Protein AF-A0A1I8AED3-F1 (afdb_monomer)

Nearest PDB structures (foldseek):
  8upk-assembly1_A  TM=4.868E-01  e=2.884E+00  Stigmatella aurantiaca
  7yh1-assembly2_C  TM=5.247E-01  e=8.169E+00  Promethearchaeum syntrophicum

Solvent-accessible surface area (backbone atoms only — not comparable to full-atom values): 15743 Å² total; per-residue (Å²): 134,85,80,79,55,64,68,58,51,43,54,52,43,67,68,45,53,70,71,59,31,52,52,43,42,64,53,69,61,73,72,89,74,65,102,83,56,72,86,68,72,83,48,43,78,57,20,54,38,21,43,53,42,54,77,36,43,41,75,36,45,38,41,32,37,33,87,57,55,54,72,26,37,32,45,56,86,51,56,72,68,58,59,72,69,35,85,36,76,48,32,32,40,38,37,22,51,64,85,85,75,88,84,57,51,78,47,49,47,63,69,68,37,47,92,45,69,34,34,28,44,35,38,37,46,27,42,46,56,60,87,52,50,86,48,50,52,43,81,50,28,26,31,42,36,39,31,56,24,37,30,52,49,51,66,60,50,51,55,51,51,52,53,31,66,73,31,77,61,30,26,31,44,32,47,29,43,32,44,50,71,47,85,64,90,58,65,46,77,51,63,72,60,52,50,46,35,54,73,71,37,94,43,38,28,36,42,32,30,29,68,36,71,38,41,50,53,44,52,69,67,58,51,52,51,53,51,53,48,40,72,68,40,78,60,43,57,96,48,59,35,37,38,40,25,53,56,70,96,42,74,66,55,57,49,50,30,60,75,68,65,59,46,84,73,44,75,45,71,38,95,62,73,73,18,36,37,37,39,43,74,59,95,57,31,41,33,40,38,36,58

Foldseek 3Di:
DDDDDLVVLLVVLLPDDPVVLVVLLPPPQPDDDDDPDDRDNVSPSNNVSSVVSNVLEDEKEWEWQAPQDQWTFIDIPDDPVSVVRGPHYAYEYAYANDDDDPDTDIDGNLVVLAPDAHQEYHAEQAEACLVCLVRYDLQNYQYYAHYLYEHADLVSVLVSVVNNLVHLNHAEEHHENYYYDPPQPAAAECLVSVLCCQQPRLRHAEEAAYNYPRHDFDDPVSVVVLVVSQQPDPQGRPDKHKYKGQDDPDVVVVVVCVVVVQDAQDWDAHPNNRKIWHWHQDPRIIMIIID

Mean predicted aligned error: 8.39 Å

Radius of gyration: 22.1 Å; Cα contacts (8 Å, |Δi|>4): 547; chains: 1; bounding box: 59×58×56 Å

Organism: NCBI:txid37863

Sequence (291 aa):
MGCVPLVFRESVCASLNWASLCKLSSLEPAGYVGDDAQWRPFAAPWTKVALDVESRTKHVELDVIFDGNDEVFYKTLSSVEEVKKAKYVVWTVAVSSRNVGDIAKKGSLRALLHGTNFQALHLNSATYFDNFMDLLRPGYLRTVSISCSKFKSASTLSVWLKKAMQHKSLNCFSVKSTSVDDEAPKVEDFQEHLYSLLVHSRHLSYVSVHNNDSIADLDLSFVVKLWKHWLNAQEGFQRRVVFSCRLKHTDEEEELMRRYEFEHWKVFHHKSGRGRAKIFNTRGVFDVEFS

pLDDT: mean 84.98, std 11.97, range [43.97, 98.0]

Structure (mmCIF, N/CA/C/O backbone):
data_AF-A0A1I8AED3-F1
#
_entry.id   AF-A0A1I8AED3-F1
#
loop_
_atom_site.group_PDB
_atom_site.id
_atom_site.type_symbol
_atom_site.label_atom_id
_atom_site.label_alt_id
_atom_site.label_comp_id
_atom_site.label_asym_id
_atom_site.label_entity_id
_atom_site.label_seq_id
_atom_site.pdbx_PDB_ins_code
_atom_site.Cartn_x
_atom_site.Cartn_y
_atom_site.Cartn_z
_atom_site.occupancy
_atom_sit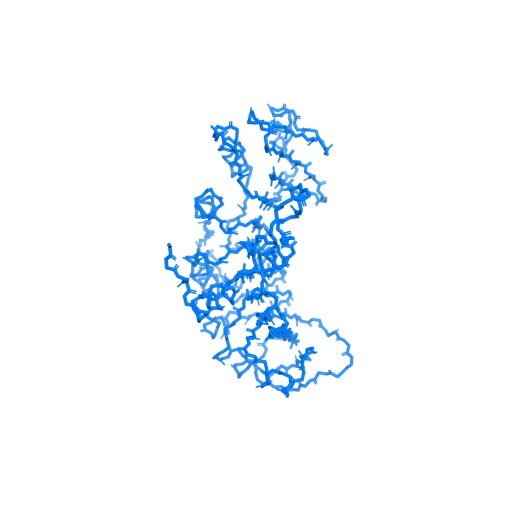e.B_iso_or_equiv
_atom_site.auth_seq_id
_atom_site.auth_comp_id
_atom_site.auth_asym_id
_atom_site.auth_atom_id
_atom_site.pdbx_PDB_model_num
ATOM 1 N N . MET A 1 1 ? -36.519 -11.578 -14.648 1.00 49.03 1 MET A N 1
ATOM 2 C CA . MET A 1 1 ? -35.292 -10.783 -14.406 1.00 49.03 1 MET A CA 1
ATOM 3 C C . MET A 1 1 ? -34.412 -10.875 -15.641 1.00 49.03 1 MET A C 1
ATOM 5 O O . MET A 1 1 ? -34.204 -11.985 -16.114 1.00 49.03 1 MET A O 1
ATOM 9 N N . GLY A 1 2 ? -33.958 -9.747 -16.195 1.00 56.16 2 GLY A N 1
ATOM 10 C CA . GLY A 1 2 ? -33.067 -9.744 -17.362 1.00 56.16 2 GLY A CA 1
ATOM 11 C C . GLY A 1 2 ? -31.699 -10.341 -17.024 1.00 56.16 2 GLY A C 1
ATOM 12 O O . GLY A 1 2 ? -31.178 -10.119 -15.932 1.00 56.16 2 GLY A O 1
ATOM 13 N N . CYS A 1 3 ? -31.129 -11.126 -17.938 1.00 75.44 3 CYS A N 1
ATOM 14 C CA . CYS A 1 3 ? -29.783 -11.668 -17.775 1.00 75.44 3 CYS A CA 1
ATOM 15 C C . CYS A 1 3 ? -28.758 -10.528 -17.879 1.00 75.44 3 CYS A C 1
ATOM 17 O O . CYS A 1 3 ? -28.784 -9.760 -18.839 1.00 75.44 3 CYS A O 1
ATOM 19 N N . VAL A 1 4 ? -27.846 -10.415 -16.909 1.00 82.06 4 VAL A N 1
ATOM 20 C CA . VAL A 1 4 ? -26.733 -9.458 -16.989 1.00 82.06 4 VAL A CA 1
ATOM 21 C C . VAL A 1 4 ? -25.810 -9.876 -18.147 1.00 82.06 4 VAL A C 1
ATOM 23 O O . VAL A 1 4 ? -25.356 -11.033 -18.160 1.00 82.06 4 VAL A O 1
ATOM 26 N N . PRO A 1 5 ? -25.494 -8.984 -19.108 1.00 88.75 5 PRO A N 1
ATOM 27 C CA . PRO A 1 5 ? -24.619 -9.310 -20.231 1.00 88.75 5 PRO A CA 1
ATOM 28 C C . PRO A 1 5 ? -23.286 -9.910 -19.772 1.00 88.75 5 PRO A C 1
ATOM 30 O O . PRO A 1 5 ? -22.717 -9.482 -18.766 1.00 88.75 5 PRO A O 1
ATOM 33 N N . LEU A 1 6 ? -22.777 -10.903 -20.508 1.00 86.06 6 LEU A N 1
ATOM 34 C CA . LEU A 1 6 ? -21.522 -11.583 -20.163 1.00 86.06 6 LEU A CA 1
ATOM 35 C C . LEU A 1 6 ? -20.354 -10.596 -20.054 1.00 86.06 6 LEU A C 1
ATOM 37 O O . LEU A 1 6 ? -19.621 -10.634 -19.075 1.00 86.06 6 LEU A O 1
ATOM 41 N N . VAL A 1 7 ? -20.245 -9.664 -21.003 1.00 87.81 7 VAL A N 1
ATOM 42 C CA . VAL A 1 7 ? -19.189 -8.639 -21.027 1.00 87.81 7 VAL A CA 1
ATOM 43 C C . VAL A 1 7 ? -19.206 -7.778 -19.763 1.00 87.81 7 VAL A C 1
ATOM 45 O O . VAL A 1 7 ? -18.153 -7.459 -19.219 1.00 87.81 7 VAL A O 1
ATOM 48 N N . PHE A 1 8 ? -20.392 -7.443 -19.246 1.00 90.31 8 PHE A N 1
ATOM 49 C CA . PHE A 1 8 ? -20.502 -6.691 -17.997 1.00 90.31 8 PHE A CA 1
ATOM 50 C C . PHE A 1 8 ? -20.007 -7.519 -16.808 1.00 90.31 8 PHE A C 1
ATOM 52 O O . PHE A 1 8 ? -19.236 -7.023 -15.990 1.00 90.31 8 PHE A O 1
ATOM 59 N N . ARG A 1 9 ? -20.398 -8.798 -16.732 1.00 88.75 9 ARG A N 1
ATOM 60 C CA . ARG A 1 9 ? -19.925 -9.709 -15.680 1.00 88.75 9 ARG A CA 1
ATOM 61 C C . ARG A 1 9 ? -18.411 -9.888 -15.727 1.00 88.75 9 ARG A C 1
ATOM 63 O O . ARG A 1 9 ? -17.764 -9.779 -14.693 1.00 88.75 9 ARG A O 1
ATOM 70 N N . GLU A 1 10 ? -17.854 -10.100 -16.917 1.00 89.50 10 GLU A N 1
ATOM 71 C CA . GLU A 1 10 ? -16.408 -10.206 -17.131 1.00 89.50 10 GLU A CA 1
ATOM 72 C C . GLU A 1 10 ? -15.691 -8.926 -16.704 1.00 89.50 10 GLU A C 1
ATOM 74 O O . GLU A 1 10 ? -14.705 -8.998 -15.979 1.00 89.50 10 GLU A O 1
ATOM 79 N N . SER A 1 11 ? -16.204 -7.756 -17.097 1.00 86.38 11 SER A N 1
ATOM 80 C CA . SER A 1 11 ? -15.629 -6.462 -16.720 1.00 86.38 11 SER A CA 1
ATOM 81 C C . SER A 1 11 ? -15.640 -6.249 -15.208 1.00 86.38 11 SER A C 1
ATOM 83 O O . SER A 1 11 ? -14.654 -5.774 -14.648 1.00 86.38 11 SER A O 1
ATOM 85 N N . VAL A 1 12 ? -16.741 -6.598 -14.537 1.00 87.94 12 VAL A N 1
ATOM 86 C CA . VAL A 1 12 ? -16.839 -6.502 -13.078 1.00 87.94 12 VAL A CA 1
ATOM 87 C C . VAL A 1 12 ? -15.854 -7.468 -12.425 1.00 87.94 12 VAL A C 1
ATOM 89 O O . VAL A 1 12 ? -15.060 -7.019 -11.604 1.00 87.94 12 VAL A O 1
ATOM 92 N N . CYS A 1 13 ? -15.824 -8.744 -12.828 1.00 87.50 13 CYS A N 1
ATOM 93 C CA . CYS A 1 13 ? -14.881 -9.732 -12.294 1.00 87.50 13 CYS A CA 1
ATOM 94 C C . CYS A 1 13 ? -13.415 -9.321 -12.518 1.00 87.50 13 CYS A C 1
ATOM 96 O O . CYS A 1 13 ? -12.623 -9.379 -11.583 1.00 87.50 13 CYS A O 1
ATOM 98 N N . ALA A 1 14 ? -13.062 -8.821 -13.705 1.00 85.38 14 ALA A N 1
ATOM 99 C CA . ALA A 1 14 ? -11.713 -8.335 -14.022 1.00 85.38 14 ALA A CA 1
ATOM 100 C C . ALA A 1 14 ? -11.311 -7.105 -13.194 1.00 85.38 14 ALA A C 1
ATOM 102 O O . ALA A 1 14 ? -10.128 -6.849 -12.976 1.00 85.38 14 ALA A O 1
ATOM 103 N N . SER A 1 15 ? -12.298 -6.349 -12.707 1.00 82.62 15 SER A N 1
ATOM 104 C CA . SER A 1 15 ? -12.081 -5.218 -11.808 1.00 82.62 15 SER A CA 1
ATOM 105 C C . SER A 1 15 ? -12.026 -5.609 -10.331 1.00 82.62 15 SER A C 1
ATOM 107 O O . SER A 1 15 ? -11.723 -4.755 -9.502 1.00 82.62 15 SER A O 1
ATOM 109 N N . LEU A 1 16 ? -12.287 -6.864 -9.954 1.00 81.94 16 LEU A N 1
ATOM 110 C CA . LEU A 1 16 ? -12.185 -7.289 -8.557 1.00 81.94 16 LEU A CA 1
ATOM 111 C C . LEU A 1 16 ? -10.722 -7.342 -8.099 1.00 81.94 16 LEU A C 1
ATOM 113 O O . LEU A 1 16 ? -9.783 -7.421 -8.893 1.00 81.94 16 LEU A O 1
ATOM 117 N N . ASN A 1 17 ? -10.507 -7.242 -6.787 1.00 76.25 17 ASN A N 1
ATOM 118 C CA . ASN A 1 17 ? -9.221 -7.625 -6.205 1.00 76.25 17 ASN A CA 1
ATOM 119 C C . ASN A 1 17 ? -9.109 -9.147 -6.129 1.00 76.25 17 ASN A C 1
ATOM 121 O O . ASN A 1 17 ? -10.127 -9.835 -6.116 1.00 76.25 17 ASN A O 1
ATOM 125 N N . TRP A 1 18 ? -7.874 -9.647 -6.077 1.00 79.19 18 TRP A N 1
ATOM 126 C CA . TRP A 1 18 ? -7.587 -11.081 -6.080 1.00 79.19 18 TRP A CA 1
ATOM 127 C C . TRP A 1 18 ? -8.402 -11.837 -5.025 1.00 79.19 18 TRP A C 1
ATOM 129 O O . TRP A 1 18 ? -9.122 -12.766 -5.357 1.00 79.19 18 TRP A O 1
ATOM 139 N N . ALA A 1 19 ? -8.407 -11.362 -3.777 1.00 76.62 19 ALA A N 1
ATOM 140 C CA . ALA A 1 19 ? -9.165 -11.997 -2.699 1.00 76.62 19 ALA A CA 1
ATOM 141 C C . ALA A 1 19 ? -10.682 -12.049 -2.969 1.00 76.62 19 ALA A C 1
ATOM 143 O O . ALA A 1 19 ? -11.331 -13.047 -2.670 1.00 76.62 19 ALA A O 1
ATOM 144 N N . SER A 1 20 ? -11.258 -10.989 -3.541 1.00 81.19 20 SER A N 1
ATOM 145 C CA . SER A 1 20 ? -12.682 -10.940 -3.897 1.00 81.19 20 SER A CA 1
ATOM 146 C C . SER A 1 20 ? -12.991 -11.829 -5.095 1.00 81.19 20 SER A C 1
ATOM 148 O O . SER A 1 20 ? -14.049 -12.451 -5.118 1.00 81.19 20 SER A O 1
ATOM 150 N N . LEU A 1 21 ? -12.073 -11.907 -6.063 1.00 84.69 21 LEU A N 1
ATOM 151 C CA . LEU A 1 21 ? -12.178 -12.795 -7.213 1.00 84.69 21 LEU A CA 1
ATOM 152 C C . LEU A 1 21 ? -12.138 -14.260 -6.761 1.00 84.69 21 LEU A C 1
ATOM 154 O O . LEU A 1 21 ? -13.073 -14.986 -7.076 1.00 84.69 21 LEU A O 1
ATOM 158 N N . CYS A 1 22 ? -11.160 -14.644 -5.930 1.00 79.19 22 CYS A N 1
ATOM 159 C CA . CYS A 1 22 ? -11.058 -15.982 -5.340 1.00 79.19 22 CYS A CA 1
ATOM 160 C C . CYS A 1 22 ? -12.267 -16.321 -4.464 1.00 79.19 22 CYS A C 1
ATOM 162 O O . CYS A 1 22 ? -12.770 -17.441 -4.477 1.00 79.19 22 CYS A O 1
ATOM 164 N N . LYS A 1 23 ? -12.777 -15.357 -3.686 1.00 83.00 23 LYS A N 1
ATOM 165 C CA . LYS A 1 23 ? -13.991 -15.566 -2.889 1.00 83.00 23 LYS A CA 1
ATOM 166 C C . LYS A 1 23 ? -15.198 -15.811 -3.789 1.00 83.00 23 LYS A C 1
ATOM 168 O O . LYS A 1 23 ? -15.989 -16.693 -3.496 1.00 83.00 23 LYS A O 1
ATOM 173 N N . LEU A 1 24 ? -15.338 -15.044 -4.871 1.00 83.81 24 LEU A N 1
ATOM 174 C CA . LEU A 1 24 ? -16.426 -15.201 -5.833 1.00 83.81 24 LEU A CA 1
ATOM 175 C C . LEU A 1 24 ? -16.309 -16.513 -6.619 1.00 83.81 24 LEU A C 1
ATOM 177 O O . LEU A 1 24 ? -17.332 -17.131 -6.901 1.00 83.81 24 LEU A O 1
ATOM 181 N N . SER A 1 25 ? -15.089 -16.942 -6.949 1.00 82.44 25 SER A N 1
ATOM 182 C CA . SER A 1 25 ? -14.815 -18.191 -7.663 1.00 82.44 25 SER A CA 1
ATOM 183 C C . SER A 1 25 ? -14.955 -19.434 -6.777 1.00 82.44 25 SER A C 1
ATOM 185 O O . SER 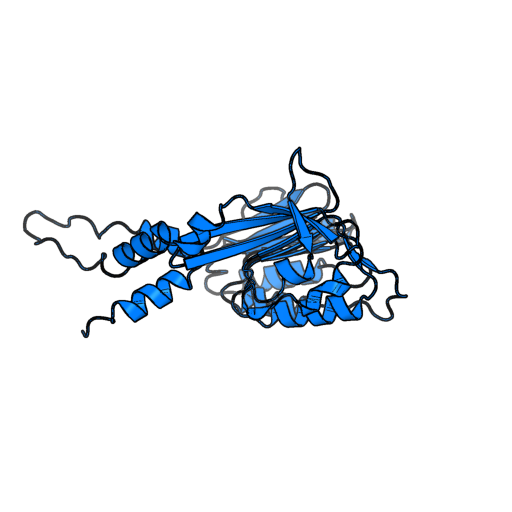A 1 25 ? -15.299 -20.497 -7.286 1.00 82.44 25 SER A O 1
ATOM 187 N N . SER A 1 26 ? -14.781 -19.290 -5.459 1.00 78.38 26 SER A N 1
ATOM 188 C CA . SER A 1 26 ? -14.988 -20.351 -4.461 1.00 78.38 26 SER A CA 1
ATOM 189 C C . SER A 1 26 ? -16.401 -20.407 -3.871 1.00 78.38 26 SER A C 1
ATOM 191 O O . SER A 1 26 ? -16.672 -21.282 -3.050 1.00 78.38 26 SER A O 1
ATOM 193 N N . LEU A 1 27 ? -17.321 -19.513 -4.268 1.00 78.25 27 LEU A N 1
ATOM 194 C CA . LEU A 1 27 ? -18.729 -19.662 -3.898 1.00 78.25 27 LEU A CA 1
ATOM 195 C C . LEU A 1 27 ? -19.261 -20.954 -4.519 1.00 78.25 27 LEU A C 1
ATOM 197 O O . LEU A 1 27 ? -19.455 -21.030 -5.737 1.00 78.25 27 LEU A O 1
ATOM 201 N N . GLU A 1 28 ? -19.498 -21.956 -3.673 1.00 61.00 28 GLU A N 1
ATOM 202 C CA . GLU A 1 28 ? -20.113 -23.205 -4.098 1.00 61.00 28 GLU A CA 1
ATOM 203 C C . GLU A 1 28 ? -21.448 -22.914 -4.790 1.00 61.00 28 GLU A C 1
ATOM 205 O O . GLU A 1 28 ? -22.217 -22.047 -4.342 1.00 61.00 28 GLU A O 1
ATOM 210 N N . PRO A 1 29 ? -21.762 -23.618 -5.890 1.00 57.09 29 PRO A N 1
ATOM 211 C CA . PRO A 1 29 ? -23.111 -23.587 -6.401 1.00 57.09 29 PRO A CA 1
ATOM 212 C C . PRO A 1 29 ? -24.032 -24.086 -5.290 1.00 57.09 29 PRO A C 1
ATOM 214 O O . PRO A 1 29 ? -23.814 -25.182 -4.790 1.00 57.09 29 PRO A O 1
ATOM 217 N N . ALA A 1 30 ? -25.003 -23.259 -4.879 1.00 52.81 30 ALA A N 1
ATOM 218 C CA . ALA A 1 30 ? -25.914 -23.555 -3.776 1.00 52.81 30 ALA A CA 1
ATOM 219 C C . ALA A 1 30 ? -26.346 -25.030 -3.811 1.00 52.81 30 ALA A C 1
ATOM 221 O O . ALA A 1 30 ? -27.035 -25.460 -4.740 1.00 52.81 30 ALA A O 1
ATOM 222 N N . GLY A 1 31 ? -25.844 -25.791 -2.837 1.00 46.69 31 GLY A N 1
ATOM 223 C CA . GLY A 1 31 ? -25.991 -27.233 -2.773 1.00 46.69 31 GLY A CA 1
ATOM 224 C C . GLY A 1 31 ? -27.438 -27.664 -2.551 1.00 46.69 31 GLY A C 1
ATOM 225 O O . GLY A 1 31 ? -28.244 -26.945 -1.964 1.00 46.69 31 GLY A O 1
ATOM 226 N N . TYR A 1 32 ? -27.712 -28.859 -3.064 1.00 43.97 32 TYR A N 1
ATOM 227 C CA . TYR A 1 32 ? -28.869 -29.734 -2.872 1.00 43.97 32 TYR A CA 1
ATOM 228 C C . TYR A 1 32 ? -29.762 -29.399 -1.656 1.00 43.97 32 TYR A C 1
ATOM 230 O O . TYR A 1 32 ? -29.343 -29.535 -0.509 1.00 43.97 32 TYR A O 1
ATOM 238 N N . VAL A 1 33 ? -31.024 -29.030 -1.901 1.00 47.34 33 VAL A N 1
ATOM 239 C CA . VAL A 1 33 ? -32.082 -29.017 -0.876 1.00 47.34 33 VAL A CA 1
ATOM 240 C C . VAL A 1 33 ? -33.208 -29.931 -1.360 1.00 47.34 33 VAL A C 1
ATOM 242 O O . VAL A 1 33 ? -34.101 -29.488 -2.076 1.00 47.34 33 VAL A O 1
ATOM 245 N N . GLY A 1 34 ? -33.143 -31.204 -0.960 1.00 45.88 34 GLY A N 1
ATOM 246 C CA . GLY A 1 34 ? -34.232 -32.181 -1.079 1.00 45.88 34 GLY A CA 1
ATOM 247 C C . GLY A 1 34 ? -34.316 -32.966 -2.394 1.00 45.88 34 GLY A C 1
ATOM 248 O O . GLY A 1 34 ? -33.942 -32.475 -3.458 1.00 45.88 34 GLY A O 1
ATOM 249 N N . ASP A 1 35 ? -34.865 -34.180 -2.282 1.00 49.81 35 ASP A N 1
ATOM 250 C CA . ASP A 1 35 ? -34.923 -35.235 -3.311 1.00 49.81 35 ASP A CA 1
ATOM 251 C C . ASP A 1 35 ? -35.716 -34.890 -4.590 1.00 49.81 35 ASP A C 1
ATOM 253 O O . ASP A 1 35 ? -35.614 -35.617 -5.571 1.00 49.81 35 ASP A O 1
ATOM 257 N N . ASP A 1 36 ? -36.440 -33.766 -4.635 1.00 55.56 36 ASP A N 1
ATOM 258 C CA . ASP A 1 36 ? -37.288 -33.382 -5.782 1.00 55.56 36 ASP A CA 1
ATOM 259 C C . ASP A 1 36 ? -36.948 -32.012 -6.407 1.00 55.56 36 ASP A C 1
ATOM 261 O O . ASP A 1 36 ? -37.681 -31.481 -7.249 1.00 55.56 36 ASP A O 1
ATOM 265 N N . ALA A 1 37 ? -35.820 -31.399 -6.041 1.00 47.25 37 ALA A N 1
ATOM 266 C CA . ALA A 1 37 ? -35.436 -30.098 -6.583 1.00 47.25 37 ALA A CA 1
ATOM 267 C C . ALA A 1 37 ? -34.489 -30.239 -7.787 1.00 47.25 37 ALA A C 1
ATOM 269 O O . ALA A 1 37 ? -33.293 -30.484 -7.638 1.00 47.25 37 ALA A O 1
ATOM 270 N N . GLN A 1 38 ? -35.013 -30.000 -8.997 1.00 48.72 38 GLN A N 1
ATOM 271 C CA . GLN A 1 38 ? -34.210 -29.715 -10.194 1.00 48.72 38 GLN A CA 1
ATOM 272 C C . GLN A 1 38 ? -33.037 -28.786 -9.848 1.00 48.72 38 GLN A C 1
ATOM 274 O O . GLN A 1 38 ? -33.249 -27.739 -9.228 1.00 48.72 38 GLN A O 1
ATOM 279 N N . TRP A 1 39 ? -31.824 -29.158 -10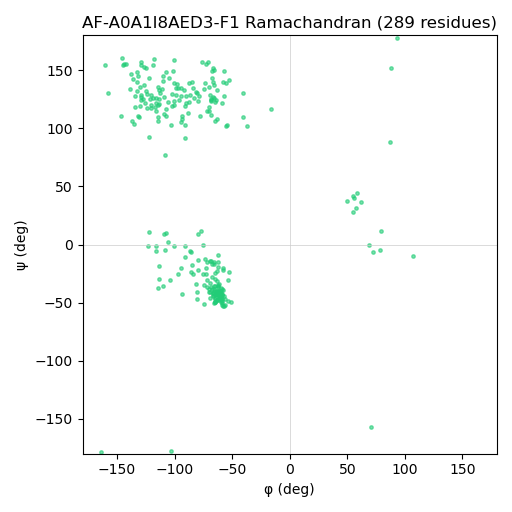.280 1.00 45.09 39 TRP A N 1
ATOM 280 C CA . TRP A 1 39 ? -30.597 -28.360 -10.189 1.00 45.09 39 TRP A CA 1
ATOM 281 C C . TRP A 1 39 ? -30.893 -26.876 -10.432 1.00 45.09 39 TRP A C 1
ATOM 283 O O . TRP A 1 39 ? -31.077 -26.447 -11.572 1.00 45.09 39 TRP A O 1
ATOM 293 N N . ARG A 1 40 ? -30.955 -26.068 -9.369 1.00 47.62 40 ARG A N 1
ATOM 294 C CA . ARG A 1 40 ? -31.142 -24.622 -9.504 1.00 47.62 40 ARG A CA 1
ATOM 295 C C . ARG A 1 40 ? -29.794 -24.015 -9.912 1.00 47.62 40 ARG A C 1
ATOM 297 O O . ARG A 1 40 ? -28.905 -23.927 -9.071 1.00 47.62 40 ARG A O 1
ATOM 304 N N . PRO A 1 41 ? -29.614 -23.510 -11.149 1.00 52.69 41 PRO A N 1
ATOM 305 C CA . PRO A 1 41 ? -28.322 -23.008 -11.633 1.00 52.69 41 PRO A CA 1
ATOM 306 C C . PRO A 1 41 ? -27.967 -21.615 -11.076 1.00 52.69 41 PRO A C 1
ATOM 308 O O . PRO A 1 41 ? -27.062 -20.945 -11.576 1.00 52.69 41 PRO A O 1
ATOM 311 N N . PHE A 1 42 ? -28.705 -21.134 -10.071 1.00 47.97 42 PHE A N 1
ATOM 312 C CA . PHE A 1 42 ? -28.779 -19.718 -9.710 1.00 47.97 42 PHE A CA 1
ATOM 313 C C . PHE A 1 42 ? -27.485 -19.139 -9.120 1.00 47.97 42 PHE A C 1
ATOM 315 O O . PHE A 1 42 ? -27.330 -17.921 -9.107 1.00 47.97 42 PHE A O 1
ATOM 322 N N . ALA A 1 43 ? -26.529 -19.973 -8.713 1.00 52.72 43 ALA A N 1
ATOM 323 C CA . ALA A 1 43 ? -25.236 -19.514 -8.212 1.00 52.72 43 ALA A CA 1
ATOM 324 C C . ALA A 1 43 ? -24.177 -19.264 -9.312 1.00 52.72 43 ALA A C 1
ATOM 326 O O . ALA A 1 43 ? -23.268 -18.463 -9.127 1.00 52.72 43 ALA A O 1
ATOM 327 N N . ALA A 1 44 ? -24.272 -19.886 -10.489 1.00 61.28 44 ALA A N 1
ATOM 328 C CA . ALA A 1 44 ? -23.092 -20.027 -11.348 1.00 61.28 44 ALA A CA 1
ATOM 329 C C . ALA A 1 44 ? -22.785 -18.937 -12.412 1.00 61.28 44 ALA A C 1
ATOM 331 O O . ALA A 1 44 ? -21.682 -18.999 -12.964 1.00 61.28 44 ALA A O 1
ATOM 332 N N . PRO A 1 45 ? -23.635 -17.938 -12.762 1.00 71.81 45 PRO A N 1
ATOM 333 C CA . PRO A 1 45 ? -23.278 -16.991 -13.827 1.00 71.81 45 PRO A CA 1
ATOM 334 C C . PRO A 1 45 ? -22.108 -16.068 -13.474 1.00 71.81 45 PRO A C 1
ATOM 336 O O . PRO A 1 45 ? -21.433 -15.597 -14.387 1.00 71.81 45 PRO A O 1
ATOM 339 N N . TRP A 1 46 ? -21.908 -15.778 -12.186 1.00 83.88 46 TRP A N 1
ATOM 340 C CA . TRP A 1 46 ? -20.814 -14.942 -11.687 1.00 83.88 46 TRP A CA 1
ATOM 341 C C . TRP A 1 46 ? -19.605 -15.782 -11.289 1.00 83.88 46 TRP A C 1
ATOM 343 O O . TRP A 1 46 ? -18.502 -15.439 -11.694 1.00 83.88 46 TRP A O 1
ATOM 353 N N . THR A 1 47 ? -19.806 -16.917 -10.611 1.00 84.00 47 THR A N 1
ATOM 354 C CA . THR A 1 47 ? -18.730 -17.850 -10.236 1.00 84.00 47 THR A CA 1
ATOM 355 C C . THR A 1 47 ? -17.977 -18.371 -11.458 1.00 84.00 47 THR A C 1
ATOM 357 O O . THR A 1 47 ? -16.753 -18.299 -11.501 1.00 84.00 47 THR A O 1
ATOM 360 N N . LYS A 1 48 ? -18.686 -18.811 -12.512 1.00 83.31 48 LYS A N 1
ATOM 361 C CA . LYS A 1 48 ? -18.041 -19.279 -13.752 1.00 83.31 48 LYS A CA 1
ATOM 362 C C . LYS A 1 48 ? -17.238 -18.171 -14.433 1.00 83.31 48 LYS A C 1
ATOM 364 O O . LYS A 1 48 ? -16.154 -18.426 -14.941 1.00 83.31 48 LYS A O 1
ATOM 369 N N . VAL A 1 49 ? -17.771 -16.948 -14.447 1.00 87.38 49 VAL A N 1
ATOM 370 C CA . VAL A 1 49 ? -17.083 -15.792 -15.038 1.00 87.38 49 VAL A CA 1
ATOM 371 C C . VAL A 1 49 ? -15.884 -15.376 -14.189 1.00 87.38 49 VAL A C 1
ATOM 373 O O . VAL A 1 49 ? -14.849 -15.037 -14.743 1.00 87.38 49 VAL A O 1
ATOM 376 N N . ALA A 1 50 ? -15.990 -15.438 -12.862 1.00 87.75 50 ALA A N 1
ATOM 377 C CA . ALA A 1 50 ? -14.881 -15.193 -11.949 1.00 87.75 50 ALA A CA 1
ATOM 378 C C . ALA A 1 50 ? -13.750 -16.205 -12.164 1.00 87.75 50 ALA A C 1
ATOM 380 O O . ALA A 1 50 ? -12.620 -15.780 -12.359 1.00 87.75 50 ALA A O 1
ATOM 381 N N . LEU A 1 51 ? -14.064 -17.504 -12.236 1.00 86.31 51 LEU A N 1
ATOM 382 C CA . LEU A 1 51 ? -13.103 -18.568 -12.557 1.00 86.31 51 LEU A CA 1
ATOM 383 C C . LEU A 1 51 ? -12.446 -18.365 -13.931 1.00 86.31 51 LEU A C 1
ATOM 385 O O . LEU A 1 51 ? -11.237 -18.525 -14.079 1.00 86.31 51 LEU A O 1
ATOM 389 N N . ASP A 1 52 ? -13.228 -17.991 -14.947 1.00 87.38 52 ASP A N 1
ATOM 390 C CA . ASP A 1 52 ? -12.700 -17.726 -16.289 1.00 87.38 52 ASP A CA 1
ATOM 391 C C . ASP A 1 52 ? -11.754 -16.518 -16.295 1.00 87.38 52 ASP A C 1
ATOM 393 O O . ASP A 1 52 ? -10.646 -16.600 -16.818 1.00 87.38 52 ASP A O 1
ATOM 397 N N . VAL A 1 53 ? -12.149 -15.415 -15.655 1.00 88.69 53 VAL A N 1
ATOM 398 C CA . VAL A 1 53 ? -11.293 -14.235 -15.496 1.00 88.69 53 VAL A CA 1
ATOM 399 C C . VAL A 1 53 ? -10.038 -14.579 -14.699 1.00 88.69 53 VAL A C 1
ATOM 401 O O . VAL A 1 53 ? -8.950 -14.208 -15.127 1.00 88.69 53 VAL A O 1
ATOM 404 N N . GLU A 1 54 ? -10.163 -15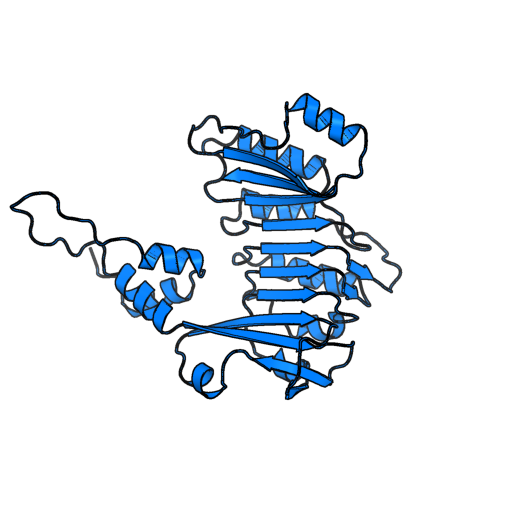.304 -13.588 1.00 86.69 54 GLU A N 1
ATOM 405 C CA . GLU A 1 54 ? -9.054 -15.743 -12.735 1.00 86.69 54 GLU A CA 1
ATOM 406 C C . GLU A 1 54 ? -8.041 -16.567 -13.536 1.00 86.69 54 GLU A C 1
ATOM 408 O O . GLU A 1 54 ? -6.871 -16.198 -13.609 1.00 86.69 54 GLU A O 1
ATOM 413 N N . SER A 1 55 ? -8.502 -17.602 -14.244 1.00 85.38 55 SER A N 1
ATOM 414 C CA . SER A 1 55 ? -7.643 -18.456 -15.078 1.00 85.38 55 SER A CA 1
ATOM 415 C C . SER A 1 55 ? -6.975 -17.721 -16.249 1.00 85.38 55 SER A C 1
ATOM 417 O O . SER A 1 55 ? -5.942 -18.162 -16.751 1.00 85.38 55 SER A O 1
ATOM 419 N N . ARG A 1 56 ? -7.543 -16.589 -16.685 1.00 87.38 56 ARG A N 1
ATOM 420 C CA . ARG A 1 56 ? -7.029 -15.745 -17.780 1.00 87.38 56 ARG A CA 1
ATOM 421 C C . ARG A 1 56 ? -6.277 -14.506 -17.297 1.00 87.38 56 ARG A C 1
ATOM 423 O O . ARG A 1 56 ? -5.812 -13.722 -18.132 1.00 87.38 56 ARG A O 1
ATOM 430 N N . THR A 1 57 ? -6.184 -14.305 -15.984 1.00 88.12 57 THR A N 1
ATOM 431 C CA . THR A 1 57 ? -5.455 -13.191 -15.382 1.00 88.12 57 THR A CA 1
ATOM 432 C C . THR A 1 57 ? -4.022 -13.616 -15.121 1.00 88.12 57 THR A C 1
ATOM 434 O O . THR A 1 57 ? -3.761 -14.534 -14.348 1.00 88.12 57 THR A O 1
ATOM 437 N N . LYS A 1 58 ? -3.067 -12.928 -15.748 1.00 89.69 58 LYS A N 1
ATOM 438 C CA . LYS A 1 58 ? -1.647 -13.124 -15.459 1.00 89.69 58 LYS A CA 1
ATOM 439 C C . LYS A 1 58 ? -1.180 -12.078 -14.454 1.00 89.69 58 LYS A C 1
ATOM 441 O O . LYS A 1 58 ? -1.296 -10.875 -14.688 1.00 89.69 58 LYS A O 1
ATOM 446 N N . HIS A 1 59 ? -0.624 -12.550 -13.346 1.00 88.44 59 HIS A N 1
ATOM 447 C CA . HIS A 1 59 ? 0.071 -11.710 -12.380 1.00 88.44 59 HIS A CA 1
ATOM 448 C C . HIS A 1 59 ? 1.527 -11.575 -12.803 1.00 88.44 59 HIS A C 1
ATOM 450 O O . HIS A 1 59 ? 2.222 -12.577 -12.978 1.00 88.44 59 HIS A O 1
ATOM 456 N N . VAL A 1 60 ? 1.966 -10.337 -12.997 1.00 90.69 60 VAL A N 1
ATOM 457 C CA . VAL A 1 60 ? 3.321 -10.028 -13.435 1.00 90.69 60 VAL A CA 1
ATOM 458 C C . VAL A 1 60 ? 3.980 -9.165 -12.381 1.00 90.69 60 VAL A C 1
ATOM 460 O O . VAL A 1 60 ? 3.542 -8.049 -12.107 1.00 90.69 60 VAL A O 1
ATOM 463 N N . GLU A 1 61 ? 5.045 -9.700 -11.804 1.00 91.88 61 GLU A N 1
ATOM 464 C CA . GLU A 1 61 ? 5.912 -8.983 -10.884 1.00 91.88 61 GLU A CA 1
ATOM 465 C C . GLU A 1 61 ? 7.164 -8.537 -11.632 1.00 91.88 61 GLU A C 1
ATOM 467 O O . GLU A 1 61 ? 7.844 -9.344 -12.280 1.00 91.88 61 GLU A O 1
ATOM 472 N N . LEU A 1 62 ? 7.399 -7.229 -11.592 1.00 92.19 62 LEU A N 1
ATOM 473 C CA . LEU A 1 62 ? 8.590 -6.564 -12.084 1.00 92.19 62 LEU A CA 1
ATOM 474 C C . LEU A 1 62 ? 9.449 -6.198 -10.874 1.00 92.19 62 LEU A C 1
ATOM 476 O O . LEU A 1 62 ? 9.163 -5.214 -10.189 1.00 92.19 62 LEU A O 1
ATOM 480 N N . ASP A 1 63 ? 10.502 -6.975 -10.643 1.00 92.88 63 ASP A N 1
ATOM 481 C CA . ASP A 1 63 ? 11.500 -6.663 -9.627 1.00 92.88 63 ASP A CA 1
ATOM 482 C C . ASP A 1 63 ? 12.603 -5.822 -10.265 1.00 92.88 63 ASP A C 1
ATOM 484 O O . ASP A 1 63 ? 13.245 -6.248 -11.229 1.00 92.88 63 ASP A O 1
ATOM 488 N N . VAL A 1 64 ? 12.826 -4.631 -9.725 1.00 93.12 64 VAL A N 1
ATOM 489 C CA . VAL A 1 64 ? 13.808 -3.661 -10.202 1.00 93.12 64 VAL A CA 1
ATOM 490 C C . VAL A 1 64 ? 14.866 -3.452 -9.132 1.00 93.12 64 VAL A C 1
ATOM 492 O O . VAL A 1 64 ? 14.561 -3.081 -7.997 1.00 93.12 64 VAL A 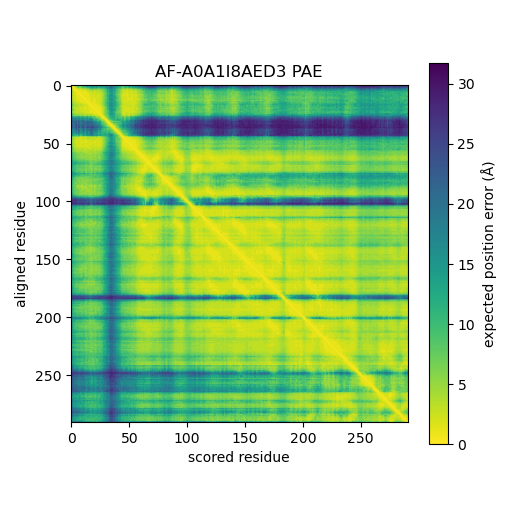O 1
ATOM 495 N N . ILE A 1 65 ? 16.121 -3.637 -9.520 1.00 93.31 65 ILE A N 1
ATOM 496 C CA . ILE A 1 65 ? 17.286 -3.228 -8.748 1.00 93.31 65 ILE A CA 1
ATOM 497 C C . ILE A 1 65 ? 17.604 -1.787 -9.144 1.00 93.31 65 ILE A C 1
ATOM 499 O O . ILE A 1 65 ? 17.966 -1.514 -10.290 1.00 93.31 65 ILE A O 1
ATOM 503 N N . PHE A 1 66 ? 17.428 -0.872 -8.198 1.00 93.19 66 PHE A N 1
ATOM 504 C CA . PHE A 1 66 ? 17.522 0.565 -8.412 1.00 93.19 66 PHE A CA 1
ATOM 505 C C . PHE A 1 66 ? 18.521 1.192 -7.445 1.00 93.19 66 PHE A C 1
ATOM 507 O O . PHE A 1 66 ? 18.362 1.123 -6.225 1.00 93.19 66 PHE A O 1
ATOM 514 N N . ASP A 1 67 ? 19.528 1.842 -8.012 1.00 90.25 67 ASP A N 1
ATOM 515 C CA . ASP A 1 67 ? 20.627 2.505 -7.312 1.00 90.25 67 ASP A CA 1
ATOM 516 C C . ASP A 1 67 ? 20.553 4.043 -7.403 1.00 90.25 67 ASP A C 1
ATOM 518 O O . ASP A 1 67 ? 21.480 4.734 -6.987 1.00 90.25 67 ASP A O 1
ATOM 522 N N . GLY A 1 68 ? 19.446 4.582 -7.926 1.00 91.50 68 GLY A N 1
ATOM 523 C CA . GLY A 1 68 ? 19.247 6.016 -8.152 1.00 91.50 68 GLY A CA 1
ATOM 524 C C . GLY A 1 68 ? 19.303 6.441 -9.623 1.00 91.50 68 GLY A C 1
ATOM 525 O O . GLY A 1 68 ? 18.936 7.578 -9.927 1.00 91.50 68 GLY A O 1
ATOM 526 N N . ASN A 1 69 ? 19.711 5.553 -10.537 1.00 93.00 69 ASN A N 1
ATOM 527 C CA . ASN A 1 69 ? 19.842 5.849 -11.967 1.00 93.00 69 ASN A CA 1
ATOM 528 C C . ASN A 1 69 ? 18.653 5.341 -12.804 1.00 93.00 69 ASN A C 1
ATOM 530 O O . ASN A 1 69 ? 17.926 4.437 -12.401 1.00 93.00 69 ASN A O 1
ATOM 534 N N . ASP A 1 70 ? 18.448 5.922 -13.996 1.00 95.56 70 ASP A N 1
ATOM 535 C CA . ASP A 1 70 ? 17.439 5.414 -14.947 1.00 95.56 70 ASP A CA 1
ATOM 536 C C . ASP A 1 70 ? 17.837 4.054 -15.528 1.00 95.56 70 ASP A C 1
ATOM 538 O O . ASP A 1 70 ? 16.982 3.220 -15.813 1.00 95.56 70 ASP A O 1
ATOM 542 N N . GLU A 1 71 ? 19.135 3.823 -15.702 1.00 95.69 71 GLU A N 1
ATOM 543 C CA . GLU A 1 71 ? 19.652 2.523 -16.096 1.00 95.69 71 GLU A CA 1
ATOM 544 C C . GLU A 1 71 ? 19.532 1.555 -14.919 1.00 95.69 71 GLU A C 1
ATOM 546 O O . GLU A 1 71 ? 20.169 1.739 -13.886 1.00 95.69 71 GLU A O 1
ATOM 551 N N . VAL A 1 72 ? 18.702 0.527 -15.080 1.00 93.81 72 VAL A N 1
ATOM 552 C CA . VAL A 1 72 ? 18.380 -0.425 -14.019 1.00 93.81 72 VAL A CA 1
ATOM 553 C C . VAL A 1 72 ? 18.554 -1.858 -14.480 1.00 93.81 72 VAL A C 1
ATOM 555 O O . VAL A 1 72 ? 18.458 -2.199 -15.665 1.00 93.81 72 VAL A O 1
ATOM 558 N N . PHE A 1 73 ? 18.750 -2.716 -13.493 1.00 92.62 73 PHE A N 1
ATOM 559 C CA . PHE A 1 73 ? 18.658 -4.154 -13.643 1.00 92.62 73 PHE A CA 1
ATOM 560 C C . PHE A 1 73 ? 17.271 -4.599 -13.196 1.00 92.62 73 PHE A C 1
ATOM 562 O O . PHE A 1 73 ? 16.780 -4.159 -12.161 1.00 92.62 73 PHE A O 1
ATOM 569 N N . TYR A 1 74 ? 16.616 -5.461 -13.962 1.00 91.94 74 TYR A N 1
ATOM 570 C CA . TYR A 1 74 ? 15.290 -5.951 -13.610 1.00 91.94 74 TYR A CA 1
ATOM 571 C C . TYR A 1 74 ? 15.107 -7.422 -13.967 1.00 91.94 74 TYR A C 1
ATOM 573 O O . TYR A 1 74 ? 15.736 -7.952 -14.889 1.00 91.94 74 TYR A O 1
ATOM 581 N N . LYS A 1 75 ? 14.185 -8.079 -13.266 1.00 90.94 75 LYS A N 1
ATOM 582 C CA . LYS A 1 75 ? 13.638 -9.372 -13.675 1.00 90.94 75 LYS A CA 1
ATOM 583 C C . LYS A 1 75 ? 12.120 -9.298 -13.709 1.00 90.94 75 LYS A C 1
ATOM 585 O O . LYS A 1 75 ? 11.491 -8.529 -12.988 1.00 90.94 75 LYS A O 1
ATOM 590 N N . THR A 1 76 ? 11.540 -10.127 -14.561 1.00 89.12 76 THR A N 1
ATOM 591 C CA . THR A 1 76 ? 10.100 -10.353 -14.599 1.00 89.12 76 THR A CA 1
ATOM 592 C C . THR A 1 76 ? 9.855 -11.826 -14.340 1.00 89.12 76 THR A C 1
ATOM 594 O O . THR A 1 76 ? 10.449 -12.671 -15.009 1.00 89.12 76 THR A O 1
ATOM 597 N N . LEU A 1 77 ? 8.972 -12.154 -13.396 1.00 81.38 77 LEU A N 1
ATOM 598 C CA . LEU A 1 77 ? 8.613 -13.556 -13.130 1.00 81.38 77 LEU A CA 1
ATOM 599 C C . LEU A 1 77 ? 7.800 -14.188 -14.273 1.00 81.38 77 LEU A C 1
ATOM 601 O O . LEU A 1 77 ? 7.648 -15.403 -14.329 1.00 81.38 77 LEU A O 1
ATOM 605 N N . SER A 1 78 ? 7.269 -13.368 -15.184 1.00 84.94 78 SER A N 1
ATOM 606 C CA . SER A 1 78 ? 6.552 -13.814 -16.381 1.00 84.94 78 SER A CA 1
ATOM 607 C C . SER A 1 78 ? 7.353 -13.533 -17.649 1.00 84.94 78 SER A C 1
ATOM 609 O O . SER A 1 78 ? 8.034 -12.506 -17.758 1.00 84.94 78 SER A O 1
ATOM 611 N N . SER A 1 79 ? 7.234 -14.430 -18.627 1.00 81.38 79 SER A N 1
ATOM 612 C CA . SER A 1 79 ? 7.751 -14.220 -19.982 1.00 81.38 79 SER A CA 1
ATOM 613 C C . SER A 1 79 ? 6.910 -13.194 -20.748 1.00 81.38 79 SER A C 1
ATOM 615 O O . SER A 1 79 ? 5.723 -12.998 -20.476 1.00 81.38 79 SER A O 1
ATOM 617 N N . VAL A 1 80 ? 7.514 -12.543 -21.744 1.00 78.69 80 VAL A N 1
ATOM 618 C CA . VAL A 1 80 ? 6.818 -11.561 -22.595 1.00 78.69 80 VAL A CA 1
ATOM 619 C C . VAL A 1 80 ? 5.674 -12.232 -23.363 1.00 78.69 80 VAL A C 1
ATOM 621 O O . VAL A 1 80 ? 4.612 -11.642 -23.555 1.00 78.69 80 VAL A O 1
ATOM 624 N N . GLU A 1 81 ? 5.870 -13.480 -23.776 1.00 80.56 81 GLU A N 1
ATOM 625 C CA . GLU A 1 81 ? 4.904 -14.290 -24.510 1.00 80.56 81 GLU A CA 1
ATOM 626 C C . GLU A 1 81 ? 3.673 -14.615 -23.659 1.00 80.56 81 GLU A C 1
ATOM 628 O O . GLU A 1 81 ? 2.554 -14.555 -24.166 1.00 80.56 81 GLU A O 1
ATOM 633 N N . GLU A 1 82 ? 3.852 -14.920 -22.371 1.00 83.69 82 GLU A N 1
ATOM 634 C CA . GLU A 1 82 ? 2.732 -15.133 -21.447 1.00 83.69 82 GLU A CA 1
ATOM 635 C C . GLU A 1 82 ? 1.917 -13.857 -21.245 1.00 83.69 82 GLU A C 1
ATOM 637 O O . GLU A 1 82 ? 0.690 -13.903 -21.296 1.00 83.69 82 GLU A O 1
ATOM 642 N N . VAL A 1 83 ? 2.586 -12.713 -21.071 1.00 83.69 83 VAL A N 1
ATOM 643 C CA . VAL A 1 83 ? 1.910 -11.417 -20.908 1.00 83.69 83 VAL A CA 1
ATOM 644 C C . VAL A 1 83 ? 1.122 -11.047 -22.163 1.00 83.69 83 VAL A C 1
ATOM 646 O O . VAL A 1 83 ? -0.017 -10.607 -22.057 1.00 83.69 83 VAL A O 1
ATOM 649 N N . LYS A 1 84 ? 1.686 -11.281 -23.355 1.00 80.50 84 LYS A N 1
ATOM 650 C CA . LYS A 1 84 ? 1.004 -11.030 -24.637 1.00 80.50 84 LYS A CA 1
ATOM 651 C C . LYS A 1 84 ? -0.220 -11.923 -24.858 1.00 80.50 84 LYS A C 1
ATOM 653 O O . LYS A 1 84 ? -1.140 -11.513 -25.558 1.00 80.50 84 LYS A O 1
ATOM 658 N N . LYS A 1 85 ? -0.223 -13.141 -24.308 1.00 84.12 85 LYS A N 1
ATOM 659 C CA . LYS A 1 85 ? -1.340 -14.094 -24.426 1.00 84.12 85 LYS A CA 1
ATOM 660 C C . LYS A 1 85 ? -2.432 -13.874 -23.377 1.00 84.12 85 LYS A C 1
ATOM 662 O O . LYS A 1 85 ? -3.538 -14.384 -23.544 1.00 84.12 85 LYS A O 1
ATOM 667 N N . ALA A 1 86 ? -2.136 -13.154 -22.299 1.00 84.31 86 ALA A N 1
ATOM 668 C CA . ALA A 1 86 ? -3.079 -12.924 -21.217 1.00 84.31 86 ALA A CA 1
ATOM 669 C C . ALA A 1 86 ? -4.156 -11.904 -21.617 1.00 84.31 86 ALA A C 1
ATOM 671 O O . ALA A 1 86 ? -3.859 -10.834 -22.145 1.00 84.31 86 ALA A O 1
ATOM 672 N N . LYS A 1 87 ? -5.425 -12.219 -21.322 1.00 84.81 87 LYS A N 1
ATOM 673 C CA . LYS A 1 87 ? -6.548 -11.288 -21.535 1.00 84.81 87 LYS A CA 1
ATOM 674 C C . LYS A 1 87 ? -6.554 -10.178 -20.483 1.00 84.81 87 LYS A C 1
ATOM 676 O O . LYS A 1 87 ? -6.909 -9.042 -20.786 1.00 84.81 87 LYS A O 1
ATOM 681 N N . TYR A 1 88 ? -6.155 -10.514 -19.256 1.00 84.62 88 TYR A N 1
ATOM 682 C CA . TYR A 1 88 ? -6.043 -9.582 -18.140 1.00 84.62 88 TYR A CA 1
ATOM 683 C C . TYR A 1 88 ? -4.644 -9.682 -17.539 1.00 84.62 88 TYR A C 1
ATOM 685 O O . TYR A 1 88 ? -4.119 -10.781 -17.357 1.00 84.62 88 TYR A O 1
ATOM 693 N N . VAL A 1 89 ? -4.042 -8.538 -17.220 1.00 85.62 89 VAL A N 1
ATOM 694 C CA . VAL A 1 89 ? -2.702 -8.481 -16.631 1.00 85.62 89 VAL A CA 1
ATOM 695 C C . VAL A 1 89 ? -2.730 -7.599 -15.394 1.00 85.62 89 VAL A C 1
ATOM 697 O O . VAL A 1 89 ? -3.200 -6.461 -15.440 1.00 85.62 89 VAL A O 1
ATOM 700 N N . VAL A 1 90 ? -2.215 -8.129 -14.289 1.00 87.12 90 VAL A N 1
ATOM 701 C CA . VAL A 1 90 ? -2.041 -7.402 -13.031 1.00 87.12 90 VAL A CA 1
ATOM 702 C C . VAL A 1 90 ? -0.555 -7.176 -12.823 1.00 87.12 90 VAL A C 1
ATOM 704 O O . VAL A 1 90 ? 0.189 -8.129 -12.605 1.00 87.12 90 VAL A O 1
ATOM 707 N N . TRP A 1 91 ? -0.138 -5.914 -12.892 1.00 91.00 91 TRP A N 1
ATOM 708 C CA . TRP A 1 91 ? 1.255 -5.528 -12.715 1.00 91.00 91 TRP A CA 1
ATOM 709 C C . TRP A 1 91 ? 1.550 -5.118 -11.275 1.00 91.00 91 TRP A C 1
ATOM 711 O O . TRP A 1 91 ? 0.899 -4.223 -10.726 1.00 91.00 91 TRP A O 1
ATOM 721 N N . THR A 1 92 ? 2.583 -5.727 -10.711 1.00 93.00 92 THR A N 1
ATOM 722 C CA . THR A 1 92 ? 3.232 -5.318 -9.467 1.00 93.00 92 THR A CA 1
ATOM 723 C C . THR A 1 92 ? 4.640 -4.860 -9.805 1.00 93.00 92 THR A C 1
ATOM 725 O O . THR A 1 92 ? 5.345 -5.544 -10.543 1.00 93.00 92 THR A O 1
ATOM 728 N N . VAL A 1 93 ? 5.050 -3.712 -9.273 1.00 94.19 93 VAL A N 1
ATOM 729 C CA . VAL A 1 93 ? 6.444 -3.273 -9.335 1.00 94.19 93 VAL A CA 1
ATOM 730 C C . VAL A 1 93 ? 7.031 -3.262 -7.933 1.00 94.19 93 VAL A C 1
ATOM 732 O O . VAL A 1 93 ? 6.486 -2.633 -7.022 1.00 94.19 93 VAL A O 1
ATOM 735 N N . ALA A 1 94 ? 8.140 -3.973 -7.774 1.00 94.00 94 ALA A N 1
ATOM 736 C CA . ALA A 1 94 ? 8.937 -4.000 -6.565 1.00 94.00 94 ALA A CA 1
ATOM 737 C C . ALA A 1 94 ? 10.316 -3.422 -6.882 1.00 94.00 94 ALA A C 1
ATOM 739 O O . ALA A 1 94 ? 11.070 -3.964 -7.680 1.00 94.00 94 ALA A O 1
ATOM 740 N N . VAL A 1 95 ? 10.640 -2.284 -6.283 1.00 93.19 95 VAL A N 1
ATOM 741 C CA . VAL A 1 95 ? 11.905 -1.580 -6.481 1.00 93.19 95 VAL A CA 1
ATOM 742 C C . VAL A 1 95 ? 12.721 -1.705 -5.210 1.00 93.19 95 VAL A C 1
ATOM 744 O O . VAL A 1 95 ? 12.246 -1.359 -4.124 1.00 93.19 95 VAL A O 1
ATOM 747 N N . SER A 1 96 ? 13.959 -2.168 -5.338 1.00 92.56 96 SER A N 1
ATOM 748 C CA . SER A 1 96 ? 14.883 -2.234 -4.214 1.00 92.56 96 SER A CA 1
ATOM 749 C C . SER A 1 96 ? 16.320 -1.943 -4.616 1.00 92.56 96 SER A C 1
ATOM 751 O O . SER A 1 96 ? 16.694 -2.143 -5.761 1.00 92.56 96 SER A O 1
ATOM 753 N N . SER A 1 97 ? 17.147 -1.486 -3.679 1.00 85.94 97 SER A N 1
ATOM 754 C CA . SER A 1 97 ? 18.586 -1.278 -3.923 1.00 85.94 97 SER A CA 1
ATOM 755 C C . SER A 1 97 ? 19.437 -2.530 -3.717 1.00 85.94 97 SER A C 1
ATOM 757 O O . SER A 1 97 ? 20.637 -2.519 -3.981 1.00 85.94 97 SER A O 1
ATOM 759 N N . ARG A 1 98 ? 18.847 -3.625 -3.222 1.00 81.19 98 ARG A N 1
ATOM 760 C CA . ARG A 1 98 ? 19.583 -4.860 -2.937 1.00 81.19 98 ARG A CA 1
ATOM 761 C C . ARG A 1 98 ? 19.553 -5.773 -4.152 1.00 81.19 98 ARG A C 1
ATOM 763 O O . ARG A 1 98 ? 18.492 -6.026 -4.713 1.00 81.19 98 ARG A O 1
ATOM 770 N N . ASN A 1 99 ? 20.714 -6.303 -4.518 1.00 69.06 99 ASN A N 1
ATOM 771 C CA . ASN A 1 99 ? 20.806 -7.295 -5.576 1.00 69.06 99 ASN A CA 1
ATOM 772 C C . ASN A 1 99 ? 20.193 -8.621 -5.090 1.00 69.06 99 ASN A C 1
ATOM 774 O O . ASN A 1 99 ? 20.664 -9.195 -4.106 1.00 69.06 99 ASN A O 1
ATOM 778 N N . VAL A 1 100 ? 19.130 -9.088 -5.747 1.00 60.38 100 VAL A N 1
ATOM 779 C CA . VAL A 1 100 ? 18.474 -10.364 -5.429 1.00 60.38 100 VAL A CA 1
ATOM 780 C C . VAL A 1 100 ? 18.775 -11.367 -6.541 1.00 60.38 100 VAL A C 1
ATOM 782 O O . VAL A 1 100 ? 17.925 -11.662 -7.381 1.00 60.38 100 VAL A O 1
ATOM 785 N N . GLY A 1 101 ? 19.994 -11.907 -6.503 1.00 65.31 101 GLY A N 1
ATOM 786 C CA . GLY A 1 101 ? 20.410 -13.079 -7.274 1.00 65.31 101 GLY A CA 1
ATOM 787 C C . GLY A 1 101 ? 21.059 -12.799 -8.630 1.00 65.31 101 GLY A C 1
ATOM 788 O O . GLY A 1 101 ? 21.200 -11.660 -9.068 1.00 65.31 101 GLY A O 1
ATOM 789 N N . ASP A 1 102 ? 21.469 -13.887 -9.279 1.00 67.88 102 ASP A N 1
ATOM 790 C CA . ASP A 1 102 ? 22.130 -13.858 -10.577 1.00 67.88 102 ASP A CA 1
ATOM 791 C C . ASP A 1 102 ? 21.103 -13.798 -11.715 1.00 67.88 102 ASP A C 1
ATOM 793 O O . ASP A 1 102 ? 20.147 -14.572 -11.761 1.00 67.88 102 ASP A O 1
ATOM 797 N N . ILE A 1 103 ? 21.379 -12.914 -12.677 1.00 61.91 103 ILE A N 1
ATOM 798 C CA . ILE A 1 103 ? 20.654 -12.663 -13.934 1.00 61.91 103 ILE A CA 1
ATOM 799 C C . ILE A 1 103 ? 19.502 -11.655 -13.813 1.00 61.91 103 ILE A C 1
ATOM 801 O O . ILE A 1 103 ? 18.325 -11.993 -13.685 1.00 61.91 103 ILE A O 1
ATOM 805 N N . ALA A 1 104 ? 19.853 -10.384 -13.996 1.00 74.62 104 ALA A N 1
ATOM 806 C CA . ALA A 1 104 ? 18.904 -9.315 -14.262 1.00 74.62 104 ALA A CA 1
ATOM 807 C C . ALA A 1 104 ? 19.124 -8.757 -15.677 1.00 74.62 104 ALA A C 1
ATOM 809 O O . ALA A 1 104 ? 20.255 -8.531 -16.112 1.00 74.62 104 ALA A O 1
ATOM 810 N N . LYS A 1 105 ? 18.032 -8.549 -16.418 1.00 89.19 105 LYS A N 1
ATOM 811 C CA . LYS A 1 105 ? 18.058 -7.838 -17.700 1.00 89.19 105 LYS A CA 1
ATOM 812 C C . LYS A 1 105 ? 18.395 -6.378 -17.428 1.00 89.19 105 LYS A C 1
ATOM 814 O O . LYS A 1 105 ? 17.927 -5.808 -16.449 1.00 89.19 105 LYS A O 1
ATOM 819 N N . LYS A 1 106 ? 19.165 -5.763 -18.317 1.00 92.56 106 LYS A N 1
ATOM 820 C CA . LYS A 1 106 ? 19.448 -4.329 -18.273 1.00 92.56 106 LYS A CA 1
ATOM 821 C C . LYS A 1 106 ? 18.355 -3.562 -19.024 1.00 92.56 106 LYS A C 1
ATOM 823 O O . LYS A 1 106 ? 17.910 -4.015 -20.080 1.00 92.56 106 LYS A O 1
ATOM 828 N N . GLY A 1 107 ? 17.906 -2.426 -18.501 1.00 92.94 107 GLY A N 1
ATOM 829 C CA . GLY A 1 107 ? 16.874 -1.603 -19.137 1.00 92.94 107 GLY A CA 1
ATOM 830 C C . GLY A 1 107 ? 16.794 -0.185 -18.577 1.00 92.94 107 GLY A C 1
ATOM 831 O O . GLY A 1 107 ? 17.563 0.188 -17.700 1.00 92.94 107 GLY A O 1
ATOM 832 N N . SER A 1 108 ? 15.853 0.600 -19.102 1.00 95.50 108 SER A N 1
ATOM 833 C CA . SER A 1 108 ? 15.528 1.943 -18.603 1.00 95.50 108 SER A CA 1
ATOM 834 C C . SER A 1 108 ? 14.303 1.873 -17.695 1.00 95.50 108 SER A C 1
ATOM 836 O O . SER A 1 108 ? 13.259 1.349 -18.095 1.00 95.50 108 SER A O 1
ATOM 838 N N . LEU A 1 109 ? 14.407 2.430 -16.491 1.00 94.50 109 LEU A N 1
ATOM 839 C CA . LEU A 1 109 ? 13.310 2.522 -15.537 1.00 94.50 109 LEU A CA 1
ATOM 840 C C . LEU A 1 109 ? 12.154 3.333 -16.120 1.00 94.50 109 LEU A C 1
ATOM 842 O O . LEU A 1 109 ? 11.001 2.916 -16.017 1.00 94.50 109 LEU A O 1
ATOM 846 N N . ARG A 1 110 ? 12.447 4.442 -16.811 1.00 95.38 110 ARG A N 1
ATOM 847 C CA . ARG A 1 110 ? 11.436 5.223 -17.534 1.00 95.38 110 ARG A CA 1
ATOM 848 C C . ARG A 1 110 ? 10.632 4.356 -18.491 1.00 95.38 110 ARG A C 1
ATOM 850 O O . ARG A 1 110 ? 9.407 4.413 -18.457 1.00 95.38 110 ARG A O 1
ATOM 857 N N . ALA A 1 111 ? 11.299 3.536 -19.302 1.00 93.75 111 ALA A N 1
ATOM 858 C CA . ALA A 1 111 ? 10.624 2.656 -20.254 1.00 93.75 111 ALA A CA 1
ATOM 859 C C . ALA A 1 111 ? 9.767 1.580 -19.563 1.00 93.75 111 ALA A C 1
ATOM 861 O O . ALA A 1 111 ? 8.692 1.252 -20.057 1.00 93.75 111 ALA A O 1
ATOM 862 N N . LEU A 1 112 ? 10.219 1.056 -18.419 1.00 92.00 112 LEU A N 1
ATOM 863 C CA . LEU A 1 112 ? 9.488 0.042 -17.652 1.00 92.00 112 LEU A CA 1
ATOM 864 C C . LEU A 1 112 ? 8.227 0.604 -16.979 1.00 92.00 112 LEU A C 1
ATOM 866 O O . LEU A 1 112 ? 7.185 -0.055 -16.948 1.00 92.00 112 LEU A O 1
ATOM 870 N N . LEU A 1 113 ? 8.318 1.818 -16.428 1.00 92.06 113 LEU A N 1
ATOM 871 C CA . LEU A 1 113 ? 7.208 2.444 -15.709 1.00 92.06 113 LEU A CA 1
ATOM 872 C C . LEU A 1 113 ? 6.195 3.101 -16.651 1.00 92.06 113 LEU A C 1
ATOM 874 O O . LEU A 1 113 ? 4.997 3.122 -16.363 1.00 92.06 113 LEU A O 1
ATOM 878 N N . HIS A 1 114 ? 6.662 3.644 -17.774 1.00 90.00 114 HIS A N 1
ATOM 879 C CA . HIS A 1 114 ? 5.832 4.429 -18.672 1.00 90.00 114 HIS A CA 1
ATOM 880 C C . HIS A 1 114 ? 4.736 3.587 -19.340 1.00 90.00 114 HIS A C 1
ATOM 882 O O . HIS A 1 114 ? 4.994 2.589 -20.006 1.00 90.00 114 HIS A O 1
ATOM 888 N N . GLY A 1 115 ? 3.488 4.043 -19.218 1.00 79.56 115 GLY A N 1
ATOM 889 C CA . GLY A 1 115 ? 2.335 3.418 -19.873 1.00 79.56 115 GLY A CA 1
ATOM 890 C C . GLY A 1 115 ? 1.816 2.150 -19.189 1.00 79.56 115 GLY A C 1
ATOM 891 O O . GLY A 1 115 ? 0.760 1.654 -19.583 1.00 79.56 115 GLY A O 1
ATOM 892 N N . THR A 1 116 ? 2.48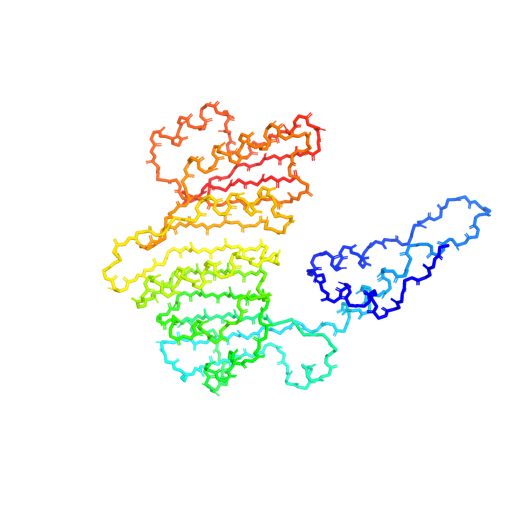8 1.672 -18.140 1.00 85.56 116 THR A N 1
ATOM 893 C CA . THR A 1 116 ? 2.071 0.495 -17.375 1.00 85.56 116 THR A CA 1
ATOM 894 C C . THR A 1 116 ? 1.151 0.901 -16.223 1.00 85.56 116 THR A C 1
ATOM 896 O O . THR A 1 116 ? 1.469 1.769 -15.410 1.00 85.56 116 THR A O 1
ATOM 899 N N . ASN A 1 117 ? -0.017 0.264 -16.134 1.00 88.69 117 ASN A N 1
ATOM 900 C CA . ASN A 1 117 ? -0.956 0.476 -15.033 1.00 88.69 117 ASN A CA 1
ATOM 901 C C . ASN A 1 117 ? -0.655 -0.524 -13.906 1.00 88.69 117 ASN A C 1
ATOM 903 O O . ASN A 1 117 ? -1.171 -1.643 -13.902 1.00 88.69 117 ASN A O 1
ATOM 907 N N . PHE A 1 118 ? 0.191 -0.124 -12.958 1.00 91.25 118 PHE A N 1
ATOM 908 C CA . PHE A 1 118 ? 0.507 -0.941 -11.787 1.00 91.25 118 PHE A CA 1
ATOM 909 C C . PHE A 1 118 ? -0.657 -0.965 -10.792 1.00 91.25 118 PHE A C 1
ATOM 911 O O . PHE A 1 118 ? -1.276 0.064 -10.520 1.00 91.25 118 PHE A O 1
ATOM 918 N N . GLN A 1 119 ? -0.931 -2.139 -10.221 1.00 93.81 119 GLN A N 1
ATOM 919 C CA . GLN A 1 119 ? -1.854 -2.300 -9.093 1.00 93.81 119 GLN A CA 1
ATOM 920 C C . GLN A 1 119 ? -1.131 -2.292 -7.746 1.00 93.81 119 GLN A C 1
ATOM 922 O O . GLN A 1 119 ? -1.757 -2.021 -6.721 1.00 93.81 119 GLN A O 1
ATOM 927 N N . ALA A 1 120 ? 0.170 -2.561 -7.726 1.00 95.44 120 ALA A N 1
ATOM 928 C CA . ALA A 1 120 ? 0.965 -2.540 -6.511 1.00 95.44 120 ALA A CA 1
ATOM 929 C C . ALA A 1 120 ? 2.331 -1.898 -6.760 1.00 95.44 120 ALA A C 1
ATOM 931 O O . ALA A 1 120 ? 3.006 -2.219 -7.739 1.00 95.44 120 ALA A O 1
ATOM 932 N N . LEU A 1 121 ? 2.710 -0.999 -5.854 1.00 96.81 121 LEU A N 1
ATOM 933 C CA . LEU A 1 121 ? 4.023 -0.378 -5.770 1.00 96.81 121 LEU A CA 1
ATOM 934 C C . LEU A 1 121 ? 4.658 -0.768 -4.436 1.00 96.81 121 LEU A C 1
ATOM 936 O O . LEU A 1 121 ? 4.154 -0.391 -3.375 1.00 96.81 121 LEU A O 1
ATOM 940 N N . HIS A 1 122 ? 5.786 -1.465 -4.504 1.00 97.00 122 HIS A N 1
ATOM 941 C CA . HIS A 1 122 ? 6.647 -1.743 -3.364 1.00 97.00 122 HIS A CA 1
ATOM 942 C C . HIS A 1 122 ? 7.985 -1.034 -3.583 1.00 97.00 122 HIS A C 1
ATOM 944 O O . HIS A 1 122 ? 8.747 -1.415 -4.460 1.00 97.00 122 HIS A O 1
ATOM 950 N N . LEU A 1 123 ? 8.273 0.012 -2.814 1.00 96.81 123 LEU A N 1
ATOM 951 C CA . LEU A 1 123 ? 9.572 0.682 -2.794 1.00 96.81 123 LEU A CA 1
ATOM 952 C C . LEU A 1 123 ? 10.270 0.317 -1.490 1.00 96.81 123 LEU A C 1
ATOM 954 O O . LEU A 1 123 ? 9.774 0.658 -0.419 1.00 96.81 123 LEU A O 1
ATOM 958 N N . ASN A 1 124 ? 11.409 -0.365 -1.557 1.00 96.38 124 ASN A N 1
ATOM 959 C CA . ASN A 1 124 ? 12.167 -0.731 -0.369 1.00 96.38 124 ASN A CA 1
ATOM 960 C C . ASN A 1 124 ? 13.636 -0.348 -0.507 1.00 96.38 124 ASN A C 1
ATOM 962 O O . ASN A 1 124 ? 14.334 -0.863 -1.374 1.00 96.38 124 ASN A O 1
ATOM 966 N N . SER A 1 125 ? 14.133 0.512 0.380 1.00 95.38 125 SER A N 1
ATOM 967 C CA . SER A 1 125 ? 15.519 0.986 0.309 1.00 95.38 125 SER A CA 1
ATOM 968 C C . SER A 1 125 ? 15.864 1.667 -1.020 1.00 95.38 125 SER A C 1
ATOM 970 O O . SER A 1 125 ? 17.004 1.581 -1.468 1.00 95.38 125 SER A O 1
ATOM 972 N N . ALA A 1 126 ? 14.893 2.321 -1.663 1.00 94.81 126 ALA A N 1
ATOM 973 C CA . ALA A 1 126 ? 15.112 3.065 -2.898 1.00 94.81 126 ALA A CA 1
ATOM 974 C C . ALA A 1 126 ? 15.615 4.482 -2.588 1.00 94.81 126 ALA A C 1
ATOM 976 O O . ALA A 1 126 ? 15.111 5.133 -1.672 1.00 94.81 126 ALA A O 1
ATOM 977 N N . THR A 1 127 ? 16.572 4.974 -3.371 1.00 95.12 127 THR A N 1
ATOM 978 C CA . THR A 1 127 ? 17.171 6.303 -3.185 1.00 95.12 127 THR A CA 1
ATOM 979 C C . THR A 1 127 ? 16.856 7.186 -4.386 1.00 95.12 127 THR A C 1
ATOM 981 O O . THR A 1 127 ? 17.191 6.840 -5.512 1.00 95.12 127 THR A O 1
ATOM 984 N N . TYR A 1 128 ? 16.209 8.326 -4.154 1.00 95.25 128 TYR A N 1
ATOM 985 C CA . TYR A 1 128 ? 15.832 9.325 -5.161 1.00 95.25 128 TYR A CA 1
ATOM 986 C C . TYR A 1 128 ? 14.869 8.824 -6.244 1.00 95.25 128 TYR A C 1
ATOM 988 O O . TYR A 1 128 ? 14.939 9.219 -7.414 1.00 95.25 128 TYR A O 1
ATOM 996 N N . PHE A 1 129 ? 13.936 7.955 -5.848 1.00 95.56 129 PHE A N 1
ATOM 997 C CA . PHE A 1 129 ? 12.896 7.440 -6.741 1.00 95.56 129 PHE A CA 1
ATOM 998 C C . PHE A 1 129 ? 11.826 8.493 -7.102 1.00 95.56 129 PHE A C 1
ATOM 1000 O O . PHE A 1 129 ? 11.085 8.326 -8.069 1.00 95.56 129 PHE A O 1
ATOM 1007 N N . ASP A 1 130 ? 11.760 9.609 -6.376 1.00 94.06 130 ASP A N 1
ATOM 1008 C CA . ASP A 1 130 ? 10.868 10.740 -6.665 1.00 94.06 130 ASP A CA 1
ATOM 1009 C C . ASP A 1 130 ? 11.006 11.273 -8.098 1.00 94.06 130 ASP A C 1
ATOM 1011 O O . ASP A 1 130 ? 10.005 11.656 -8.696 1.00 94.06 130 ASP A O 1
ATOM 1015 N N . ASN A 1 131 ? 12.192 11.172 -8.709 1.00 93.44 131 ASN A N 1
ATOM 1016 C CA . ASN A 1 131 ? 12.419 11.559 -10.113 1.00 93.44 131 ASN A CA 1
ATOM 1017 C C . ASN A 1 131 ? 11.603 10.736 -11.135 1.00 93.44 131 ASN A C 1
ATOM 1019 O O . ASN A 1 131 ? 11.516 11.110 -12.308 1.00 93.44 131 ASN A O 1
ATOM 1023 N N . PHE A 1 132 ? 11.036 9.605 -10.709 1.00 94.94 132 PHE A N 1
ATOM 1024 C CA . PHE A 1 132 ? 10.274 8.674 -11.542 1.00 94.94 132 PHE A CA 1
ATOM 1025 C C . PHE A 1 132 ? 8.806 8.560 -11.113 1.00 94.94 132 PHE A C 1
ATOM 1027 O O . PHE A 1 132 ? 8.019 7.909 -11.803 1.00 94.94 132 PHE A O 1
ATOM 1034 N N . MET A 1 133 ? 8.407 9.199 -10.008 1.00 93.06 133 MET A N 1
ATOM 1035 C CA . MET A 1 133 ? 7.052 9.080 -9.462 1.00 93.06 133 MET A CA 1
ATOM 1036 C C . MET A 1 133 ? 5.968 9.580 -10.422 1.00 93.06 133 MET A C 1
ATOM 1038 O O . MET A 1 133 ? 4.904 8.967 -10.497 1.00 93.06 133 MET A O 1
ATOM 1042 N N . ASP A 1 134 ? 6.244 10.614 -11.218 1.00 92.31 134 ASP A N 1
ATOM 1043 C CA . ASP A 1 134 ? 5.294 11.138 -12.213 1.00 92.31 134 ASP A CA 1
ATOM 1044 C C . ASP A 1 134 ? 5.020 10.175 -13.380 1.00 92.31 134 ASP A C 1
ATOM 1046 O O . ASP A 1 134 ? 4.027 10.322 -14.094 1.00 92.31 134 ASP A O 1
ATOM 1050 N N . LEU A 1 135 ? 5.871 9.162 -13.573 1.00 92.31 135 LEU A N 1
ATOM 1051 C CA . LEU A 1 135 ? 5.659 8.114 -14.576 1.00 92.31 135 LEU A CA 1
ATOM 1052 C C . LEU A 1 135 ? 4.660 7.063 -14.091 1.00 92.31 135 LEU A C 1
ATOM 1054 O O . LEU A 1 135 ? 4.047 6.367 -14.902 1.00 92.31 135 LEU A O 1
ATOM 1058 N N . LEU A 1 136 ? 4.483 6.954 -12.771 1.00 91.56 136 LEU A N 1
ATOM 1059 C CA . LEU A 1 136 ? 3.506 6.068 -12.164 1.00 91.56 136 LEU A CA 1
ATOM 1060 C C . LEU A 1 136 ? 2.130 6.723 -12.188 1.00 91.56 136 LEU A C 1
ATOM 1062 O O . LEU A 1 136 ? 1.944 7.853 -11.741 1.00 91.56 136 LEU A O 1
ATOM 1066 N N . ARG A 1 137 ? 1.129 5.972 -12.649 1.00 90.50 137 ARG A N 1
ATOM 1067 C CA . ARG A 1 137 ? -0.274 6.389 -12.595 1.00 90.50 137 ARG A CA 1
ATOM 1068 C C . ARG A 1 137 ? -0.904 5.899 -11.289 1.00 90.50 137 ARG A C 1
ATOM 1070 O O . ARG A 1 137 ? -1.277 4.726 -11.223 1.00 90.50 137 ARG A O 1
ATOM 1077 N N . PRO A 1 138 ? -1.097 6.762 -10.275 1.00 88.44 138 PRO A N 1
ATOM 1078 C CA . PRO A 1 138 ? -1.655 6.339 -8.991 1.00 88.44 138 PRO A CA 1
ATOM 1079 C C . PRO A 1 138 ? -3.085 5.783 -9.096 1.00 88.44 138 PRO A C 1
ATOM 1081 O O . PRO A 1 138 ? -3.509 5.024 -8.230 1.00 88.44 138 PRO A O 1
ATOM 1084 N N . GLY A 1 139 ? -3.804 6.096 -10.181 1.00 86.75 139 GLY A N 1
ATOM 1085 C CA . GLY A 1 139 ? -5.207 5.726 -10.406 1.00 86.75 139 GLY A CA 1
ATOM 1086 C C . GLY A 1 139 ? -5.553 4.248 -10.394 1.00 86.75 139 GLY A C 1
ATOM 1087 O O . GLY A 1 139 ? -6.715 3.906 -10.189 1.00 86.75 139 GLY A O 1
ATOM 1088 N N . TYR A 1 140 ? -4.565 3.383 -10.593 1.00 86.75 140 TYR A N 1
ATOM 1089 C CA . TYR A 1 140 ? -4.763 1.936 -10.626 1.00 86.75 140 TYR A CA 1
ATOM 1090 C C . TYR A 1 140 ? -4.197 1.235 -9.392 1.00 86.75 140 TYR A C 1
ATOM 1092 O O . TYR A 1 140 ? -4.410 0.032 -9.225 1.00 86.75 140 TYR A O 1
ATOM 1100 N N . LEU A 1 141 ? -3.520 1.977 -8.508 1.00 92.94 141 LEU A N 1
ATOM 1101 C CA . LEU A 1 141 ? -2.879 1.405 -7.338 1.00 92.94 141 LEU A CA 1
ATOM 1102 C C . LEU A 1 141 ? -3.921 0.943 -6.317 1.00 92.94 141 LEU A C 1
ATOM 1104 O O . LEU A 1 141 ? -4.911 1.607 -5.996 1.00 92.94 141 LEU A O 1
ATOM 1108 N N . ARG A 1 142 ? -3.657 -0.252 -5.810 1.00 93.31 142 ARG A N 1
ATOM 1109 C CA . ARG A 1 142 ? -4.348 -0.918 -4.707 1.00 93.31 142 ARG A CA 1
ATOM 1110 C C . ARG A 1 142 ? -3.426 -1.071 -3.516 1.00 93.31 142 ARG A C 1
ATOM 1112 O O . ARG A 1 142 ? -3.897 -1.045 -2.385 1.00 93.31 142 ARG A O 1
ATOM 1119 N N . THR A 1 143 ? -2.133 -1.198 -3.775 1.00 95.62 143 THR A N 1
ATOM 1120 C CA . THR A 1 143 ? -1.110 -1.319 -2.747 1.00 95.62 143 THR A CA 1
ATOM 1121 C C . THR A 1 143 ? -0.028 -0.283 -2.992 1.00 95.62 143 THR A C 1
ATOM 1123 O O . THR A 1 143 ? 0.564 -0.237 -4.069 1.00 95.62 143 THR A O 1
ATOM 1126 N N . VAL A 1 144 ? 0.237 0.530 -1.977 1.00 97.50 144 VAL A N 1
ATOM 1127 C CA . VAL A 1 144 ? 1.410 1.397 -1.892 1.00 97.50 144 VAL A CA 1
ATOM 1128 C C . VAL A 1 144 ? 2.162 0.984 -0.641 1.00 97.50 144 VAL A C 1
ATOM 1130 O O . VAL A 1 144 ? 1.607 1.023 0.452 1.00 97.50 144 VAL A O 1
ATOM 1133 N N . SER A 1 145 ? 3.408 0.563 -0.804 1.00 97.88 145 SER A N 1
ATOM 1134 C CA . SER A 1 145 ? 4.286 0.170 0.291 1.00 97.88 145 SER A CA 1
ATOM 1135 C C . SER A 1 145 ? 5.657 0.781 0.065 1.00 97.88 145 SER A C 1
ATOM 1137 O O . SER A 1 145 ? 6.418 0.291 -0.760 1.00 97.88 145 SER A O 1
ATOM 1139 N N . ILE A 1 146 ? 5.977 1.836 0.801 1.00 98.00 146 ILE A N 1
ATOM 1140 C CA . ILE A 1 146 ? 7.258 2.534 0.748 1.00 98.00 146 ILE A CA 1
ATOM 1141 C C . ILE A 1 146 ? 7.956 2.323 2.088 1.00 98.00 146 ILE A C 1
ATOM 1143 O O . ILE A 1 146 ? 7.415 2.675 3.135 1.00 98.00 146 ILE A O 1
ATOM 1147 N N . SER A 1 147 ? 9.148 1.738 2.072 1.00 96.81 147 SER A N 1
ATOM 1148 C CA . SER A 1 147 ?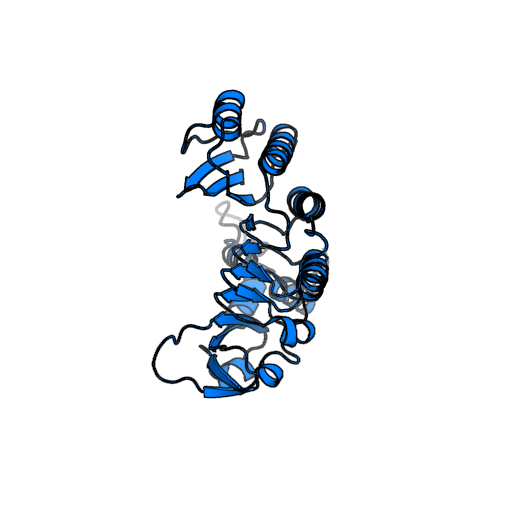 9.937 1.490 3.273 1.00 96.81 147 SER A CA 1
ATOM 1149 C C . SER A 1 147 ? 11.404 1.843 3.096 1.00 96.81 147 SER A C 1
ATOM 1151 O O . SER A 1 147 ? 11.992 1.595 2.041 1.00 96.81 147 SER A O 1
ATOM 1153 N N . CYS A 1 148 ? 12.012 2.393 4.148 1.00 96.44 148 CYS A N 1
ATOM 1154 C CA . CYS A 1 148 ? 13.463 2.599 4.243 1.00 96.44 148 CYS A CA 1
ATOM 1155 C C . CYS A 1 148 ? 14.055 3.397 3.067 1.00 96.44 148 CYS A C 1
ATOM 1157 O O . CYS A 1 148 ? 15.195 3.152 2.694 1.00 96.44 148 CYS A O 1
ATOM 1159 N N . SER A 1 149 ? 13.271 4.274 2.437 1.00 96.56 149 SER A N 1
ATOM 1160 C CA . SER A 1 149 ? 13.612 4.926 1.167 1.00 96.56 149 SER A CA 1
ATOM 1161 C C . SER A 1 149 ? 13.962 6.397 1.372 1.00 96.56 149 SER A C 1
ATOM 1163 O O . SER A 1 149 ? 13.413 7.049 2.257 1.00 96.56 149 SER A O 1
ATOM 1165 N N . LYS A 1 150 ? 14.859 6.919 0.539 1.00 96.00 150 LYS A N 1
ATOM 1166 C CA . LYS A 1 150 ? 15.336 8.302 0.590 1.00 96.00 150 LYS A CA 1
ATOM 1167 C C . LYS A 1 150 ? 14.826 9.076 -0.622 1.00 96.00 150 LYS A C 1
ATOM 1169 O O . LYS A 1 150 ? 14.931 8.583 -1.742 1.00 96.00 150 LYS A O 1
ATOM 1174 N N . PHE A 1 151 ? 14.309 10.281 -0.423 1.00 95.44 151 PHE A N 1
ATOM 1175 C CA . PHE A 1 151 ? 13.780 11.147 -1.483 1.00 95.44 151 PHE A CA 1
ATOM 1176 C C . PHE A 1 151 ? 14.560 12.460 -1.554 1.00 95.44 151 PHE A C 1
ATOM 1178 O O . PHE A 1 151 ? 15.154 12.878 -0.563 1.00 95.44 151 PHE A O 1
ATOM 1185 N N . LYS A 1 152 ? 14.578 13.113 -2.722 1.00 94.44 152 LYS A N 1
ATOM 1186 C CA . LYS A 1 152 ? 15.142 14.465 -2.826 1.00 94.44 152 LYS A CA 1
ATOM 1187 C C . LYS A 1 152 ? 14.166 15.457 -2.211 1.00 94.44 152 LYS A C 1
ATOM 1189 O O . LYS A 1 152 ? 14.547 16.186 -1.307 1.00 94.44 152 LYS A O 1
ATOM 1194 N N . SER A 1 153 ? 12.896 15.393 -2.627 1.00 92.88 153 SER A N 1
ATOM 1195 C CA . SER A 1 153 ? 11.883 16.369 -2.225 1.00 92.88 153 SER A CA 1
ATOM 1196 C C . SER A 1 153 ? 10.676 15.771 -1.502 1.00 92.88 153 SER A C 1
ATOM 1198 O O . SER A 1 153 ? 9.935 14.945 -2.044 1.00 92.88 153 SER A O 1
ATOM 1200 N N . ALA A 1 154 ? 10.404 16.297 -0.304 1.00 93.19 154 ALA A N 1
ATOM 1201 C CA . ALA A 1 154 ? 9.206 15.999 0.484 1.00 93.19 154 ALA A CA 1
ATOM 1202 C C . ALA A 1 154 ? 7.919 16.337 -0.281 1.00 93.19 154 ALA A C 1
ATOM 1204 O O . ALA A 1 154 ? 6.936 15.600 -0.238 1.00 93.19 154 ALA A O 1
ATOM 1205 N N . SER A 1 155 ? 7.930 17.454 -1.013 1.00 92.56 155 SER A N 1
ATOM 1206 C CA . SER A 1 155 ? 6.758 17.954 -1.735 1.00 92.56 155 SER A CA 1
ATOM 1207 C C . SER A 1 155 ? 6.298 16.990 -2.833 1.00 92.56 155 SER A C 1
ATOM 1209 O O . SER A 1 155 ? 5.103 16.709 -2.943 1.00 92.56 155 SER A O 1
ATOM 1211 N N . THR A 1 156 ? 7.243 16.428 -3.592 1.00 93.25 156 THR A N 1
ATOM 1212 C CA . THR A 1 156 ? 6.962 15.479 -4.679 1.00 93.25 156 THR A CA 1
ATOM 1213 C C . THR A 1 156 ? 6.321 14.210 -4.127 1.00 93.25 156 THR A C 1
ATOM 1215 O O . THR A 1 156 ? 5.261 13.796 -4.604 1.00 93.25 156 THR A O 1
ATOM 1218 N N . LEU A 1 157 ? 6.902 13.648 -3.060 1.00 94.62 157 LEU A N 1
ATOM 1219 C CA . LEU A 1 157 ? 6.349 12.484 -2.371 1.00 94.62 157 LEU A CA 1
ATOM 1220 C C . LEU A 1 157 ? 4.936 12.770 -1.843 1.00 94.62 157 LEU A C 1
ATOM 1222 O O . LEU A 1 157 ? 4.001 12.029 -2.148 1.00 94.62 157 LEU A O 1
ATOM 1226 N N . SER A 1 158 ? 4.751 13.863 -1.102 1.00 94.81 158 SER A N 1
ATOM 1227 C CA . SER A 1 158 ? 3.466 14.214 -0.490 1.00 94.81 158 SER A CA 1
ATOM 1228 C C . SER A 1 158 ? 2.362 14.448 -1.520 1.00 94.81 158 SER A C 1
ATOM 1230 O O . SER A 1 158 ? 1.247 13.948 -1.359 1.00 94.81 158 SER A O 1
ATOM 1232 N N . VAL A 1 159 ? 2.651 15.161 -2.613 1.00 95.06 159 VAL A N 1
ATOM 1233 C CA . VAL A 1 159 ? 1.689 15.373 -3.708 1.00 95.06 159 VAL A CA 1
ATOM 1234 C C . VAL A 1 159 ? 1.314 14.049 -4.367 1.00 95.06 159 VAL A C 1
ATOM 1236 O O . VAL A 1 159 ? 0.135 13.809 -4.642 1.00 95.06 159 VAL A O 1
ATOM 1239 N N . TRP A 1 160 ? 2.289 13.173 -4.605 1.00 96.12 160 TRP A N 1
ATOM 1240 C CA . TRP A 1 160 ? 2.033 11.875 -5.214 1.00 96.12 160 TRP A CA 1
ATOM 1241 C C . TRP A 1 160 ? 1.196 10.965 -4.302 1.00 96.12 160 TRP A C 1
ATOM 1243 O O . TRP A 1 160 ? 0.214 10.376 -4.757 1.00 96.12 160 TRP A O 1
ATOM 1253 N N . LEU A 1 161 ? 1.499 10.919 -3.001 1.00 96.25 161 LEU A N 1
ATOM 1254 C CA . LEU A 1 161 ? 0.723 10.153 -2.019 1.00 96.25 161 LEU A CA 1
ATOM 1255 C C . LEU A 1 161 ? -0.712 10.677 -1.886 1.00 96.25 161 LEU A C 1
ATOM 1257 O O . LEU A 1 161 ? -1.644 9.874 -1.853 1.00 96.25 161 LEU A O 1
ATOM 1261 N N . LYS A 1 162 ? -0.920 12.004 -1.896 1.00 95.50 162 LYS A N 1
ATOM 1262 C CA . LYS A 1 162 ? -2.267 12.604 -1.949 1.00 95.50 162 LYS A CA 1
ATOM 1263 C C . LYS A 1 162 ? -3.050 12.101 -3.159 1.00 95.50 162 LYS A C 1
ATOM 1265 O O . LYS A 1 162 ? -4.196 11.685 -3.004 1.00 95.50 162 LYS A O 1
ATOM 1270 N N . LYS A 1 163 ? -2.434 12.081 -4.348 1.00 95.44 163 LYS A N 1
ATOM 1271 C CA . LYS A 1 163 ? -3.064 11.532 -5.562 1.00 95.44 163 LYS A CA 1
ATOM 1272 C C . LYS A 1 163 ? -3.396 10.047 -5.392 1.00 95.44 163 LYS A C 1
ATOM 1274 O O . LYS A 1 163 ? -4.511 9.647 -5.701 1.00 95.44 163 LYS A O 1
ATOM 1279 N N . ALA A 1 164 ? -2.479 9.238 -4.856 1.00 94.31 164 ALA A N 1
ATOM 1280 C CA . ALA A 1 164 ? -2.720 7.813 -4.598 1.00 94.31 164 ALA A CA 1
ATOM 1281 C C . ALA A 1 164 ? -3.906 7.571 -3.650 1.00 94.31 164 ALA A C 1
ATOM 1283 O O . ALA A 1 164 ? -4.744 6.713 -3.920 1.00 94.31 164 ALA A O 1
ATOM 1284 N N . MET A 1 165 ? -4.022 8.363 -2.584 1.00 94.12 165 MET A N 1
ATOM 1285 C CA . MET A 1 165 ? -5.100 8.248 -1.598 1.00 94.12 165 MET A CA 1
ATOM 1286 C C . MET A 1 165 ? -6.469 8.727 -2.098 1.00 94.12 165 MET A C 1
ATOM 1288 O O . MET A 1 165 ? -7.495 8.236 -1.632 1.00 94.12 165 MET A O 1
ATOM 1292 N N . GLN A 1 166 ? -6.516 9.627 -3.083 1.00 92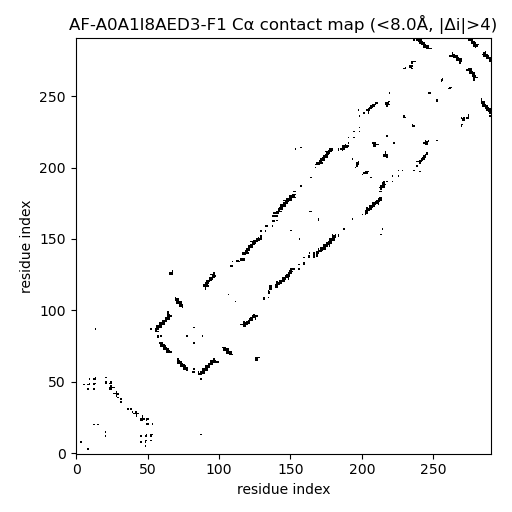.06 166 GLN A N 1
ATOM 1293 C CA . GLN A 1 166 ? -7.777 10.055 -3.706 1.00 92.06 166 GLN A CA 1
ATOM 1294 C C . GLN A 1 166 ? -8.477 8.924 -4.478 1.00 92.06 166 GLN A C 1
ATOM 1296 O O . GLN A 1 166 ? -9.671 9.021 -4.783 1.00 92.06 166 GLN A O 1
ATOM 1301 N N . HIS A 1 167 ? -7.767 7.840 -4.800 1.00 88.06 167 HIS A N 1
ATOM 1302 C CA . HIS A 1 167 ? -8.323 6.732 -5.561 1.00 88.06 167 HIS A CA 1
ATOM 1303 C C . HIS A 1 167 ? -9.023 5.701 -4.675 1.00 88.06 167 HIS A C 1
ATOM 1305 O O . HIS A 1 167 ? -8.468 5.134 -3.737 1.00 88.06 167 HIS A O 1
ATOM 1311 N N . LYS A 1 168 ? -10.269 5.386 -5.047 1.00 84.81 168 LYS A N 1
ATOM 1312 C CA . LYS A 1 168 ? -11.142 4.460 -4.307 1.00 84.81 168 LYS A CA 1
ATOM 1313 C C . LYS A 1 168 ? -10.643 3.011 -4.304 1.00 84.81 168 LYS A C 1
ATOM 1315 O O . LYS A 1 168 ? -11.137 2.217 -3.517 1.00 84.81 168 LYS A O 1
ATOM 1320 N N . SER A 1 169 ? -9.702 2.651 -5.176 1.00 86.00 169 SER A N 1
ATOM 1321 C CA . SER A 1 169 ? -9.154 1.295 -5.282 1.00 86.00 169 SER A CA 1
ATOM 1322 C C . SER A 1 169 ? -8.093 0.967 -4.233 1.00 86.00 169 SER A C 1
ATOM 1324 O O . SER A 1 169 ? -7.741 -0.207 -4.098 1.00 86.00 169 SER A O 1
ATOM 1326 N N . LEU A 1 170 ? -7.572 1.969 -3.519 1.00 92.19 170 LEU A N 1
ATOM 1327 C CA . LEU A 1 170 ? -6.491 1.783 -2.562 1.00 92.19 170 LEU A CA 1
ATOM 1328 C C . LEU A 1 170 ? -6.950 0.905 -1.387 1.00 92.19 170 LEU A C 1
ATOM 1330 O O . LEU A 1 170 ? -7.926 1.202 -0.699 1.00 92.19 170 LEU A O 1
ATOM 1334 N N . ASN A 1 171 ? -6.231 -0.194 -1.184 1.00 92.81 171 ASN A N 1
ATOM 1335 C CA . ASN A 1 171 ? -6.505 -1.233 -0.197 1.00 92.81 171 ASN A CA 1
ATOM 1336 C C . ASN A 1 171 ? -5.414 -1.296 0.885 1.00 92.81 171 ASN A C 1
ATOM 1338 O O . ASN A 1 171 ? -5.705 -1.491 2.062 1.00 92.81 171 ASN A O 1
ATOM 1342 N N . CYS A 1 172 ? -4.159 -1.093 0.501 1.00 95.06 172 CYS A N 1
ATOM 1343 C CA . CYS A 1 172 ? -3.018 -1.112 1.403 1.00 95.06 172 CYS A CA 1
ATOM 1344 C C . CYS A 1 172 ? -2.186 0.156 1.203 1.00 95.06 172 CYS A C 1
ATOM 1346 O O . CYS A 1 172 ? -1.797 0.472 0.077 1.00 95.06 172 CYS A O 1
ATOM 1348 N N . PHE A 1 173 ? -1.928 0.872 2.294 1.00 96.69 173 PHE A N 1
ATOM 1349 C CA . PHE A 1 173 ? -1.109 2.077 2.310 1.00 96.69 173 PHE A CA 1
ATOM 1350 C C . PHE A 1 173 ? -0.076 1.993 3.433 1.00 96.69 173 PHE A C 1
ATOM 1352 O O . PHE A 1 173 ? -0.411 2.068 4.612 1.00 96.69 173 PHE A O 1
ATOM 1359 N N . SER A 1 174 ? 1.192 1.831 3.077 1.00 97.19 174 SER A N 1
ATOM 1360 C CA . SER A 1 174 ? 2.303 1.787 4.019 1.00 97.19 174 SER A CA 1
ATOM 1361 C C . SER A 1 174 ? 3.399 2.748 3.579 1.00 97.19 174 SER A C 1
ATOM 1363 O O . SER A 1 174 ? 3.885 2.644 2.455 1.00 97.19 174 SER A O 1
ATOM 1365 N N . VAL A 1 175 ? 3.790 3.672 4.452 1.00 97.31 175 VAL A N 1
ATOM 1366 C CA . VAL A 1 175 ? 4.909 4.597 4.241 1.00 97.31 175 VAL A CA 1
ATOM 1367 C C . VAL A 1 175 ? 5.701 4.687 5.536 1.00 97.31 175 VAL A C 1
ATOM 1369 O O . VAL A 1 175 ? 5.242 5.270 6.517 1.00 97.31 175 VAL A O 1
ATOM 1372 N N . LYS A 1 176 ? 6.878 4.069 5.566 1.00 95.94 176 LYS A N 1
ATOM 1373 C CA . LYS A 1 176 ? 7.664 3.959 6.793 1.00 95.94 176 LYS A CA 1
ATOM 1374 C C . LYS A 1 176 ? 9.145 4.192 6.592 1.00 95.94 176 LYS A C 1
ATOM 1376 O O . LYS A 1 176 ? 9.723 3.743 5.602 1.00 95.94 176 LYS A O 1
ATOM 1381 N N . SER A 1 177 ? 9.791 4.770 7.600 1.00 95.38 177 SER A N 1
ATOM 1382 C CA . SER A 1 177 ? 11.248 4.936 7.605 1.00 95.38 177 SER A CA 1
ATOM 1383 C C . SER A 1 177 ? 11.747 5.665 6.352 1.00 95.38 177 SER A C 1
ATOM 1385 O O . SER A 1 177 ? 12.721 5.224 5.744 1.00 95.38 177 SER A O 1
ATOM 1387 N N . THR A 1 178 ? 11.045 6.714 5.911 1.00 96.12 178 THR A N 1
ATOM 1388 C CA . THR A 1 178 ? 11.464 7.511 4.751 1.00 96.12 178 THR A CA 1
ATOM 1389 C C . THR A 1 178 ? 12.207 8.768 5.170 1.00 96.12 178 THR A C 1
ATOM 1391 O O . THR A 1 178 ? 11.737 9.467 6.066 1.00 96.12 178 THR A O 1
ATOM 1394 N N . SER A 1 179 ? 13.281 9.101 4.459 1.00 95.88 179 SER A N 1
ATOM 1395 C CA . SER A 1 179 ? 14.029 10.344 4.658 1.00 95.88 179 SER A CA 1
ATOM 1396 C C . SER A 1 179 ? 14.013 11.250 3.432 1.00 95.88 179 SER A C 1
ATOM 1398 O O . SER A 1 179 ? 13.731 10.799 2.317 1.00 95.88 179 SER A O 1
ATOM 1400 N N . VAL A 1 180 ? 14.289 12.538 3.639 1.00 94.50 180 VAL A N 1
ATOM 1401 C CA . VAL A 1 180 ? 14.308 13.567 2.586 1.00 94.50 180 VAL A CA 1
ATOM 1402 C C . VAL A 1 180 ? 15.581 14.405 2.705 1.00 94.50 180 VAL A C 1
ATOM 1404 O O . VAL A 1 180 ? 15.998 14.703 3.818 1.00 94.50 180 VAL A O 1
ATOM 1407 N N . ASP A 1 181 ? 16.203 14.756 1.576 1.00 92.75 181 ASP A N 1
ATOM 1408 C CA . ASP A 1 181 ? 17.385 15.635 1.564 1.00 92.75 181 ASP A CA 1
ATOM 1409 C C . ASP A 1 181 ? 17.054 17.125 1.685 1.00 92.75 181 ASP A C 1
ATOM 1411 O O . ASP A 1 181 ? 17.767 17.841 2.384 1.00 92.75 181 ASP A O 1
ATOM 1415 N N . ASP A 1 182 ? 16.006 17.602 1.007 1.00 84.50 182 ASP A N 1
ATOM 1416 C CA . ASP A 1 182 ? 15.550 18.986 1.151 1.00 84.50 182 ASP A CA 1
ATOM 1417 C C . ASP A 1 182 ? 15.190 19.276 2.622 1.00 84.50 182 ASP A C 1
ATOM 1419 O O . ASP A 1 182 ? 14.545 18.447 3.271 1.00 84.50 182 ASP A O 1
ATOM 1423 N N . GLU A 1 183 ? 15.537 20.468 3.135 1.00 69.56 183 GLU A N 1
ATOM 1424 C CA . GLU A 1 183 ? 15.032 20.949 4.429 1.00 69.56 183 GLU A CA 1
ATOM 1425 C C . GLU A 1 183 ? 13.502 20.917 4.387 1.00 69.56 183 GLU A C 1
ATOM 1427 O O . GLU A 1 183 ? 12.876 21.756 3.741 1.00 69.56 183 GLU A O 1
ATOM 1432 N N . ALA A 1 184 ? 12.890 19.907 5.012 1.00 64.19 184 ALA A N 1
ATOM 1433 C CA . ALA A 1 184 ? 11.454 19.690 4.941 1.00 64.19 184 ALA A CA 1
ATOM 1434 C C . ALA A 1 184 ? 10.738 20.877 5.614 1.00 64.19 184 ALA A C 1
ATOM 1436 O O . ALA A 1 184 ? 10.729 20.954 6.843 1.00 64.19 184 ALA A O 1
ATOM 1437 N N . PRO A 1 185 ? 10.105 21.809 4.868 1.00 63.06 185 PRO A N 1
ATOM 1438 C CA . PRO A 1 185 ? 9.637 23.058 5.471 1.00 63.06 185 PRO A CA 1
ATOM 1439 C C . PRO A 1 185 ? 8.406 22.834 6.357 1.00 63.06 185 PRO A C 1
ATOM 1441 O O . PRO A 1 185 ? 8.060 23.666 7.193 1.00 63.06 185 PRO A O 1
ATOM 1444 N N . LYS A 1 186 ? 7.703 21.716 6.139 1.00 85.12 186 LYS A N 1
ATOM 1445 C CA . LYS A 1 186 ? 6.493 21.333 6.855 1.00 85.12 186 LYS A CA 1
ATOM 1446 C C . LYS A 1 186 ? 6.283 19.826 6.751 1.00 85.12 186 LYS A C 1
ATOM 1448 O O . LYS A 1 186 ? 6.288 19.279 5.650 1.00 85.12 186 LYS A O 1
ATOM 1453 N N . VAL A 1 187 ? 6.048 19.187 7.892 1.00 92.06 187 VAL A N 1
ATOM 1454 C CA . VAL A 1 187 ? 5.585 17.798 7.956 1.00 92.06 187 VAL A CA 1
ATOM 1455 C C . VAL A 1 187 ? 4.151 17.740 7.426 1.00 92.06 187 VAL A C 1
ATOM 1457 O O . VAL A 1 187 ? 3.281 18.484 7.882 1.00 92.06 187 VAL A O 1
ATOM 1460 N N . GLU A 1 188 ? 3.907 16.889 6.433 1.00 94.94 188 GLU A N 1
ATOM 1461 C CA . GLU A 1 188 ? 2.578 16.691 5.861 1.00 94.94 188 GLU A CA 1
ATOM 1462 C C . GLU A 1 188 ? 1.777 15.699 6.710 1.00 94.94 188 GLU A C 1
ATOM 1464 O O . GLU A 1 188 ? 2.221 14.579 6.950 1.00 94.94 188 GLU A O 1
ATOM 1469 N N . ASP A 1 189 ? 0.581 16.098 7.139 1.00 95.25 189 ASP A N 1
ATOM 1470 C CA . ASP A 1 189 ? -0.290 15.272 7.971 1.00 95.25 189 ASP A CA 1
ATOM 1471 C C . ASP A 1 189 ? -1.426 14.650 7.145 1.00 95.25 189 ASP A C 1
ATOM 1473 O O . ASP A 1 189 ? -2.256 15.343 6.550 1.00 95.25 189 ASP A O 1
ATOM 1477 N N . PHE A 1 190 ? -1.464 13.317 7.122 1.00 95.00 190 PHE A N 1
ATOM 1478 C CA . PHE A 1 190 ? -2.475 12.530 6.419 1.00 95.00 190 PHE A CA 1
ATOM 1479 C C . PHE A 1 190 ? -3.504 11.869 7.339 1.00 95.00 190 PHE A C 1
ATOM 1481 O O . PHE A 1 190 ? -4.373 11.155 6.830 1.00 95.00 190 PHE A O 1
ATOM 1488 N N . GLN A 1 191 ? -3.450 12.084 8.656 1.00 94.56 191 GLN A N 1
ATOM 1489 C CA . GLN A 1 191 ? -4.282 11.364 9.621 1.00 94.56 191 GLN A CA 1
ATOM 1490 C C . GLN A 1 191 ? -5.780 11.492 9.312 1.00 94.56 191 GLN A C 1
ATOM 1492 O O . GLN A 1 191 ? -6.459 10.480 9.149 1.00 94.56 191 GLN A O 1
ATOM 1497 N N . GLU A 1 192 ? -6.318 12.701 9.129 1.00 94.56 192 GLU A N 1
ATOM 1498 C CA . GLU A 1 192 ? -7.753 12.871 8.828 1.00 94.56 192 GLU A CA 1
ATOM 1499 C C . GLU A 1 192 ? -8.170 12.216 7.506 1.00 94.56 192 GLU A C 1
ATOM 1501 O O . GLU A 1 192 ? -9.255 11.635 7.391 1.00 94.56 192 GLU A O 1
ATOM 1506 N N . HIS A 1 193 ? -7.294 12.265 6.503 1.00 94.31 193 HIS A N 1
ATOM 1507 C CA . HIS A 1 193 ? -7.567 11.669 5.203 1.00 94.31 193 HIS A CA 1
ATOM 1508 C C . HIS A 1 193 ? -7.579 10.135 5.287 1.00 94.31 193 HIS A C 1
ATOM 1510 O O . HIS A 1 193 ? -8.522 9.495 4.818 1.00 94.31 193 HIS A O 1
ATOM 1516 N N . LEU A 1 194 ? -6.584 9.545 5.956 1.00 94.31 194 LEU A N 1
ATOM 1517 C CA . LEU A 1 194 ? -6.492 8.105 6.203 1.00 94.31 194 LEU A CA 1
ATOM 1518 C C . LEU A 1 194 ? -7.637 7.604 7.085 1.00 94.31 194 LEU A C 1
ATOM 1520 O O . LEU A 1 194 ? -8.211 6.556 6.793 1.00 94.31 194 LEU A O 1
ATOM 1524 N N . TYR A 1 195 ? -8.025 8.368 8.110 1.00 93.62 195 TYR A N 1
ATOM 1525 C CA . TYR A 1 195 ? -9.194 8.069 8.936 1.00 93.62 195 TYR A CA 1
ATOM 1526 C C . TYR A 1 195 ? -10.455 8.008 8.075 1.00 93.62 195 TYR A C 1
ATOM 1528 O O . TYR A 1 195 ? -11.209 7.037 8.141 1.00 93.62 195 TYR A O 1
ATOM 1536 N N . SER A 1 196 ? -10.663 9.010 7.216 1.00 92.69 196 SER A N 1
ATOM 1537 C CA . SER A 1 196 ? -11.813 9.036 6.315 1.00 92.69 196 SER A CA 1
ATOM 1538 C C . SER A 1 196 ? -11.819 7.846 5.353 1.00 92.69 196 SER A C 1
ATOM 1540 O O . SER A 1 196 ? -12.866 7.234 5.143 1.00 92.69 196 SER A O 1
ATOM 1542 N N . LEU A 1 197 ? -10.661 7.458 4.814 1.00 91.62 197 LEU A N 1
ATOM 1543 C CA . LEU A 1 197 ? -10.552 6.276 3.962 1.00 91.62 197 LEU A CA 1
ATOM 1544 C C . LEU A 1 197 ? -10.819 4.978 4.738 1.00 91.62 197 LEU A C 1
ATOM 1546 O O . LEU A 1 197 ? -11.533 4.114 4.245 1.00 91.62 197 LEU A O 1
ATOM 1550 N N . LEU A 1 198 ? -10.317 4.822 5.958 1.00 90.88 198 LEU A N 1
ATOM 1551 C CA . LEU A 1 198 ? -10.589 3.626 6.760 1.00 90.88 198 LEU A CA 1
ATOM 1552 C C . LEU A 1 198 ? -12.062 3.520 7.164 1.00 90.88 198 LEU A C 1
ATOM 1554 O O . LEU A 1 198 ? -12.659 2.448 7.083 1.00 90.88 198 LEU A O 1
ATOM 1558 N N . VAL A 1 199 ? -12.674 4.627 7.562 1.00 90.19 199 VAL A N 1
ATOM 1559 C CA . VAL A 1 199 ? -14.050 4.620 8.060 1.00 90.19 199 VAL A CA 1
ATOM 1560 C C . VAL A 1 199 ? -15.072 4.596 6.927 1.00 90.19 199 VAL A C 1
ATOM 1562 O O . VAL A 1 199 ? -16.004 3.792 6.951 1.00 90.19 199 VAL A O 1
ATOM 1565 N N . HIS A 1 200 ? -14.893 5.441 5.914 1.00 86.69 200 HIS A N 1
ATOM 1566 C CA . HIS A 1 200 ? -15.903 5.671 4.879 1.00 86.69 200 HIS A CA 1
ATOM 1567 C C . HIS A 1 200 ? -15.581 4.978 3.551 1.00 86.69 200 HIS A C 1
ATOM 1569 O O . HIS A 1 200 ? -16.504 4.588 2.831 1.00 86.69 200 HIS A O 1
ATOM 1575 N N . SER A 1 201 ? -14.301 4.794 3.201 1.00 75.75 201 SER A N 1
ATOM 1576 C CA . SER A 1 201 ? -13.949 4.015 2.008 1.00 75.75 201 SER A CA 1
ATOM 1577 C C . SER A 1 201 ? -14.054 2.531 2.336 1.00 75.75 201 SER A C 1
ATOM 1579 O O . SER A 1 201 ? -13.489 2.045 3.307 1.00 75.75 201 SER A O 1
ATOM 1581 N N . ARG A 1 202 ? -14.793 1.766 1.529 1.00 74.38 202 ARG A N 1
ATOM 1582 C CA . ARG A 1 202 ? -14.994 0.324 1.768 1.00 74.38 202 ARG A CA 1
ATOM 1583 C C . ARG A 1 202 ? -13.774 -0.533 1.408 1.00 74.38 202 ARG A C 1
ATOM 1585 O O . ARG A 1 202 ? -13.838 -1.749 1.557 1.00 74.38 202 ARG A O 1
ATOM 1592 N N . HIS A 1 203 ? -12.694 0.075 0.918 1.00 84.06 203 HIS A N 1
ATOM 1593 C CA . HIS A 1 203 ? -11.595 -0.647 0.278 1.00 84.06 203 HIS A CA 1
ATOM 1594 C C . HIS A 1 203 ? -10.297 -0.668 1.086 1.00 84.06 203 HIS A C 1
ATOM 1596 O O . HIS A 1 203 ? -9.633 -1.698 1.073 1.00 84.06 203 HIS A O 1
ATOM 1602 N N . LEU A 1 204 ? -9.955 0.400 1.816 1.00 91.31 204 LEU A N 1
ATOM 1603 C CA . LEU A 1 204 ? -8.697 0.477 2.565 1.00 91.31 204 LEU A CA 1
ATOM 1604 C C . LEU A 1 204 ? -8.735 -0.485 3.762 1.00 91.31 204 LEU A C 1
ATOM 1606 O O . LEU A 1 204 ? -9.565 -0.324 4.655 1.00 91.31 204 LEU A O 1
ATOM 1610 N N . SER A 1 205 ? -7.886 -1.508 3.775 1.00 91.50 205 SER A N 1
ATOM 1611 C CA . SER A 1 205 ? -7.817 -2.518 4.841 1.00 91.50 205 SER A CA 1
ATOM 1612 C C . SER A 1 205 ? -6.519 -2.480 5.633 1.00 91.50 205 SER A C 1
ATOM 1614 O O . SER A 1 205 ? -6.492 -3.025 6.728 1.00 91.50 205 SER A O 1
ATOM 1616 N N . TYR A 1 206 ? -5.461 -1.858 5.113 1.00 93.00 206 TYR A N 1
ATOM 1617 C CA . TYR A 1 206 ? -4.174 -1.781 5.794 1.00 93.00 206 TYR A CA 1
ATOM 1618 C C . TYR A 1 206 ? -3.598 -0.369 5.735 1.00 93.00 206 TYR A C 1
ATOM 1620 O O . TYR A 1 206 ? -3.464 0.186 4.640 1.00 93.00 206 TYR A O 1
ATOM 1628 N N . VAL A 1 207 ? -3.226 0.188 6.892 1.00 95.06 207 VAL A N 1
ATOM 1629 C CA . VAL A 1 207 ? -2.517 1.474 6.989 1.00 95.06 207 VAL A CA 1
ATOM 1630 C C . VAL A 1 207 ? -1.321 1.379 7.934 1.00 95.06 207 VAL A C 1
ATOM 1632 O O . VAL A 1 207 ? -1.447 0.913 9.059 1.00 95.06 207 VAL A O 1
ATOM 1635 N N . SER A 1 208 ? -0.160 1.867 7.507 1.00 94.81 208 SER A N 1
ATOM 1636 C CA . SER A 1 208 ? 1.030 1.967 8.357 1.00 94.81 208 SER A CA 1
ATOM 1637 C C . SER A 1 208 ? 1.845 3.197 7.972 1.00 94.81 208 SER A C 1
ATOM 1639 O O . SER A 1 208 ? 2.414 3.229 6.882 1.00 94.81 208 SER A O 1
ATOM 1641 N N . VAL A 1 209 ? 1.893 4.218 8.832 1.00 95.38 209 VAL A N 1
ATOM 1642 C CA . VAL A 1 209 ? 2.711 5.421 8.597 1.00 95.38 209 VAL A CA 1
ATOM 1643 C C . VAL A 1 209 ? 3.508 5.737 9.851 1.00 95.38 209 VAL A C 1
ATOM 1645 O O . VAL A 1 209 ? 2.919 6.076 10.874 1.00 95.38 209 VAL A O 1
ATOM 1648 N N . HIS A 1 210 ? 4.829 5.561 9.797 1.00 93.88 210 HIS A N 1
ATOM 1649 C CA . HIS A 1 210 ? 5.699 5.818 10.947 1.00 93.88 210 HIS A CA 1
ATOM 1650 C C . HIS A 1 210 ? 7.182 6.012 10.567 1.00 93.88 210 HIS A C 1
ATOM 1652 O O . HIS A 1 210 ? 7.677 5.397 9.619 1.00 93.88 210 HIS A O 1
ATOM 1658 N N . ASN A 1 211 ? 7.941 6.736 11.394 1.00 93.00 211 ASN A N 1
ATOM 1659 C CA . ASN A 1 211 ? 9.361 7.055 11.208 1.00 93.00 211 ASN A CA 1
ATOM 1660 C C . ASN A 1 211 ? 9.663 7.810 9.903 1.00 93.00 211 ASN A C 1
ATOM 1662 O O . ASN A 1 211 ? 10.596 7.432 9.198 1.00 93.00 211 ASN A O 1
ATOM 1666 N N . ASN A 1 212 ? 8.882 8.820 9.534 1.00 93.88 212 ASN A N 1
ATOM 1667 C CA . ASN A 1 212 ? 9.144 9.581 8.310 1.00 93.88 212 ASN A CA 1
ATOM 1668 C C . ASN A 1 212 ? 9.630 11.001 8.628 1.00 93.88 212 ASN A C 1
ATOM 1670 O O . ASN A 1 212 ? 9.094 11.648 9.521 1.00 93.88 212 ASN A O 1
ATOM 1674 N N . ASP A 1 213 ? 10.597 11.510 7.862 1.00 93.31 213 ASP A N 1
ATOM 1675 C CA . ASP A 1 213 ? 11.138 12.863 8.084 1.00 93.31 213 ASP A CA 1
ATOM 1676 C C . ASP A 1 213 ? 10.145 13.969 7.686 1.00 93.31 213 ASP A C 1
ATOM 1678 O O . ASP A 1 213 ? 10.146 15.057 8.255 1.00 93.31 213 ASP A O 1
ATOM 1682 N N . SER A 1 214 ? 9.293 13.704 6.689 1.00 93.19 214 SER A N 1
ATOM 1683 C CA . SER A 1 214 ? 8.429 14.715 6.056 1.00 93.19 214 SER A CA 1
ATOM 1684 C C . SER A 1 214 ? 6.932 14.402 6.083 1.00 93.19 214 SER A C 1
ATOM 1686 O O . SER A 1 214 ? 6.128 15.205 5.606 1.00 93.19 214 SER A O 1
ATOM 1688 N N . ILE A 1 215 ? 6.538 13.258 6.643 1.00 94.38 215 ILE A N 1
ATOM 1689 C CA . ILE A 1 215 ? 5.143 12.818 6.753 1.00 94.38 215 ILE A CA 1
ATOM 1690 C C . ILE A 1 215 ? 4.862 12.534 8.223 1.00 94.38 215 ILE A C 1
ATOM 1692 O O . ILE A 1 215 ? 5.647 11.847 8.869 1.00 94.38 215 ILE A O 1
ATOM 1696 N N . ALA A 1 216 ? 3.752 13.048 8.746 1.00 93.94 216 ALA A N 1
ATOM 1697 C CA . ALA A 1 216 ? 3.379 12.834 10.133 1.00 93.94 216 ALA A CA 1
ATOM 1698 C C . ALA A 1 216 ? 3.127 11.346 10.386 1.00 93.94 216 ALA A C 1
ATOM 1700 O O . ALA A 1 216 ? 2.415 10.673 9.632 1.00 93.94 216 ALA A O 1
ATOM 1701 N N . ASP A 1 217 ? 3.708 10.844 11.468 1.00 93.19 217 ASP A N 1
ATOM 1702 C CA . ASP A 1 217 ? 3.452 9.492 11.934 1.00 93.19 217 ASP A CA 1
ATOM 1703 C C . ASP A 1 217 ? 1.989 9.360 12.389 1.00 93.19 217 ASP A C 1
ATOM 1705 O O . ASP A 1 217 ? 1.368 10.315 12.870 1.00 93.19 217 ASP A O 1
ATOM 1709 N N . LEU A 1 218 ? 1.427 8.156 12.257 1.00 91.00 218 LEU A N 1
ATOM 1710 C CA . LEU A 1 218 ? 0.185 7.842 12.954 1.00 91.00 218 LEU A CA 1
ATOM 1711 C C . LEU A 1 218 ? 0.476 7.774 14.446 1.00 91.00 218 LEU A C 1
ATOM 1713 O O . LEU A 1 218 ? 1.318 6.988 14.882 1.00 91.00 218 LEU A O 1
ATOM 1717 N N . ASP A 1 219 ? -0.246 8.574 15.215 1.00 86.31 219 ASP A N 1
ATOM 1718 C CA . ASP A 1 219 ? -0.097 8.630 16.659 1.00 86.31 219 ASP A CA 1
ATOM 1719 C C . ASP A 1 219 ? -1.220 7.882 17.394 1.00 86.31 219 ASP A C 1
ATOM 1721 O O . ASP A 1 219 ? -2.122 7.259 16.820 1.00 86.31 219 ASP A O 1
ATOM 1725 N N . LEU A 1 220 ? -1.149 7.948 18.717 1.00 82.94 220 LEU A N 1
ATOM 1726 C CA . LEU A 1 220 ? -2.118 7.359 19.624 1.00 82.94 220 LEU A CA 1
ATOM 1727 C C . LEU A 1 220 ? -3.521 7.973 19.493 1.00 82.94 220 LEU A C 1
ATOM 1729 O O . LEU A 1 220 ? -4.530 7.293 19.698 1.00 82.94 220 LEU A O 1
ATOM 1733 N N . SER A 1 221 ? -3.614 9.255 19.145 1.00 86.44 221 SER A N 1
ATOM 1734 C CA . SER A 1 221 ? -4.896 9.938 18.987 1.00 86.44 221 SER A CA 1
ATOM 1735 C C . SER A 1 221 ? -5.681 9.351 17.811 1.00 86.44 221 SER A C 1
ATOM 1737 O O . SER A 1 221 ? -6.886 9.099 17.935 1.00 86.44 221 SER A O 1
ATOM 1739 N N . PHE A 1 222 ? -4.985 9.001 16.724 1.00 89.44 222 PHE A N 1
ATOM 1740 C CA . PHE A 1 222 ? -5.552 8.297 15.578 1.00 89.44 222 PHE A CA 1
ATOM 1741 C C . PHE A 1 222 ? -6.120 6.923 15.972 1.00 89.44 222 PHE A C 1
ATOM 1743 O O . PHE A 1 222 ? -7.258 6.590 15.619 1.00 89.44 222 PHE A O 1
ATOM 1750 N N . VAL A 1 223 ? -5.372 6.157 16.776 1.00 85.75 223 VAL A N 1
ATOM 1751 C CA . VAL A 1 223 ? -5.798 4.859 17.335 1.00 85.75 223 VAL A CA 1
ATOM 1752 C C . VAL A 1 223 ? -7.079 4.997 18.145 1.00 85.75 223 VAL A C 1
ATOM 1754 O O . VAL A 1 223 ? -8.065 4.304 17.885 1.00 85.75 223 VAL A O 1
ATOM 1757 N N . VAL A 1 224 ? -7.090 5.922 19.108 1.00 87.31 224 VAL A N 1
ATOM 1758 C CA . VAL A 1 224 ? -8.247 6.174 19.976 1.00 87.31 224 VAL A CA 1
ATOM 1759 C C . VAL A 1 224 ? -9.465 6.577 19.155 1.00 87.31 224 VAL A C 1
ATOM 1761 O O . VAL A 1 224 ? -10.584 6.150 19.449 1.00 87.31 224 VAL A O 1
ATOM 1764 N N . LYS A 1 225 ? -9.268 7.394 18.119 1.00 92.00 225 LYS A N 1
ATOM 1765 C CA . LY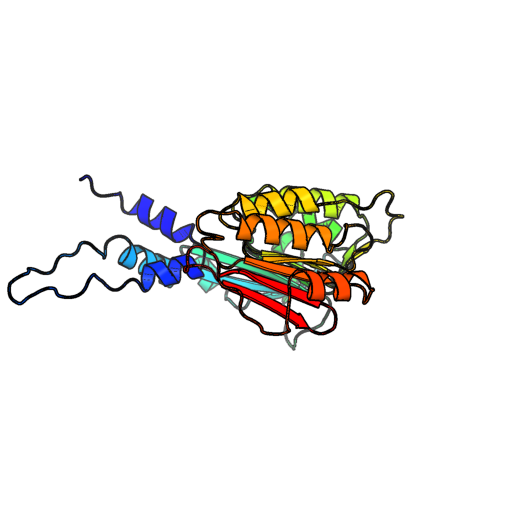S A 1 225 ? -10.342 7.850 17.239 1.00 92.00 225 LYS A CA 1
ATOM 1766 C C . LYS A 1 225 ? -10.965 6.686 16.462 1.00 92.00 225 LYS A C 1
ATOM 1768 O O . LYS A 1 225 ? -12.190 6.552 16.470 1.00 92.00 225 LYS A O 1
ATOM 1773 N N . LEU A 1 226 ? -10.152 5.811 15.862 1.00 90.94 226 LEU A N 1
ATOM 1774 C CA . LEU A 1 226 ? -10.635 4.595 15.191 1.00 90.94 226 LEU A CA 1
ATOM 1775 C C . LEU A 1 226 ? -11.318 3.628 16.161 1.00 90.94 226 LEU A C 1
ATOM 1777 O O . LEU A 1 226 ? -12.383 3.097 15.848 1.00 90.94 226 LEU A O 1
ATOM 1781 N N . TRP A 1 227 ? -10.746 3.438 17.349 1.00 89.00 227 TRP A N 1
ATOM 1782 C CA . TRP A 1 227 ? -11.312 2.585 18.390 1.00 89.00 227 TRP A CA 1
ATOM 1783 C C . TRP A 1 227 ? -12.706 3.054 18.820 1.00 89.00 227 TRP A C 1
ATOM 1785 O O . TRP A 1 227 ? -13.665 2.281 18.815 1.00 89.00 227 TRP A O 1
ATOM 1795 N N . LYS A 1 228 ? -12.852 4.352 19.115 1.00 91.88 228 LYS A N 1
ATOM 1796 C CA . LYS A 1 228 ? -14.144 4.970 19.447 1.00 91.88 228 LYS A CA 1
ATOM 1797 C C . LYS A 1 228 ? -15.144 4.840 18.306 1.00 91.88 228 LYS A C 1
ATOM 1799 O O . LYS A 1 228 ? -16.314 4.566 18.563 1.00 91.88 228 LYS A O 1
ATOM 1804 N N . HIS A 1 229 ? -14.707 5.030 17.061 1.00 93.06 229 HIS A N 1
ATOM 1805 C CA . HIS A 1 229 ? -15.572 4.821 15.905 1.00 93.06 229 HIS A CA 1
ATOM 1806 C C . HIS A 1 229 ? -16.102 3.384 15.869 1.00 93.06 229 HIS A C 1
ATOM 1808 O O . HIS A 1 229 ? -17.313 3.184 15.791 1.00 93.06 229 HIS A O 1
ATOM 1814 N N . TRP A 1 230 ? -15.210 2.398 15.989 1.00 92.50 230 TRP A N 1
ATOM 1815 C CA . TRP A 1 230 ? -15.577 0.987 15.972 1.00 92.50 230 TRP A CA 1
ATOM 1816 C C . TRP A 1 230 ? -16.546 0.628 17.102 1.00 92.50 230 TRP A C 1
ATOM 1818 O O . TRP A 1 230 ? -17.577 0.040 16.812 1.00 92.50 230 TRP A O 1
ATOM 1828 N N . LEU A 1 231 ? -16.293 1.046 18.349 1.00 90.69 231 LEU A N 1
ATOM 1829 C CA . LEU A 1 231 ? -17.200 0.805 19.488 1.00 90.69 231 LEU A CA 1
ATOM 1830 C C . LEU A 1 231 ? -18.600 1.413 19.292 1.00 90.69 231 LEU A C 1
ATOM 1832 O O . LEU A 1 231 ? -19.619 0.860 19.725 1.00 90.69 231 LEU A O 1
ATOM 1836 N N . ASN A 1 232 ? -18.658 2.591 18.672 1.00 93.44 232 ASN A N 1
ATOM 1837 C CA . ASN A 1 232 ? -19.902 3.332 18.500 1.00 93.44 232 ASN A CA 1
ATOM 1838 C C . ASN A 1 232 ? -20.698 2.870 17.276 1.00 93.44 232 ASN A C 1
ATOM 1840 O O . ASN A 1 232 ? -21.927 2.978 17.294 1.00 93.44 232 ASN A O 1
ATOM 1844 N N . ALA A 1 233 ? -20.043 2.294 16.266 1.00 91.69 233 ALA A N 1
ATOM 1845 C CA . ALA A 1 233 ? -20.690 1.755 15.077 1.00 91.69 233 ALA A CA 1
ATOM 1846 C C . ALA A 1 233 ? -21.742 0.685 15.423 1.00 91.69 233 ALA A C 1
ATOM 1848 O O . ALA A 1 233 ? -21.636 -0.035 16.412 1.00 91.69 233 ALA A O 1
ATOM 1849 N N . GLN A 1 234 ? -22.789 0.565 14.604 1.00 91.25 234 GLN A N 1
ATOM 1850 C CA . GLN A 1 234 ? -23.833 -0.441 14.832 1.00 91.25 234 GLN A CA 1
ATOM 1851 C C . GLN A 1 234 ? -23.314 -1.862 14.582 1.00 91.25 234 GLN A C 1
ATOM 1853 O O . GLN A 1 234 ? -23.609 -2.771 15.353 1.00 91.25 234 GLN A O 1
ATOM 1858 N N . GLU A 1 235 ? -22.513 -2.048 13.531 1.00 87.50 235 GLU A N 1
ATOM 1859 C CA . GLU A 1 235 ? -22.003 -3.361 13.118 1.00 87.50 235 GLU A CA 1
ATOM 1860 C C . GLU A 1 235 ? -20.473 -3.491 13.209 1.00 87.50 235 GLU A C 1
ATOM 1862 O O . GLU A 1 235 ? -19.954 -4.572 12.943 1.00 87.50 235 GLU A O 1
ATOM 1867 N N . GLY A 1 236 ? -19.754 -2.439 13.615 1.00 87.69 236 GLY A N 1
ATOM 1868 C CA . GLY A 1 236 ? -18.293 -2.377 13.510 1.00 87.69 236 GLY A CA 1
ATOM 1869 C C . GLY A 1 236 ? -17.828 -2.242 12.053 1.00 87.69 236 GLY A C 1
ATOM 1870 O O . GLY A 1 236 ? -18.576 -1.786 11.185 1.00 87.69 236 GLY A O 1
ATOM 1871 N N . PHE A 1 237 ? -16.586 -2.645 11.767 1.00 88.00 237 PHE A N 1
ATOM 1872 C CA . PHE A 1 237 ? -16.095 -2.733 10.390 1.00 88.00 237 PHE A CA 1
ATOM 1873 C C . PHE A 1 237 ? -16.585 -4.026 9.732 1.00 88.00 237 PHE A C 1
ATOM 1875 O O . PHE A 1 237 ? -16.379 -5.112 10.257 1.00 88.00 237 PHE A O 1
ATOM 1882 N N . GLN A 1 238 ? -17.162 -3.927 8.532 1.00 84.38 238 GLN A N 1
ATOM 1883 C CA . GLN A 1 238 ? -17.594 -5.092 7.738 1.00 84.38 238 GLN A CA 1
ATOM 1884 C C . GLN A 1 238 ? -16.442 -5.782 6.980 1.00 84.38 238 GLN A C 1
ATOM 1886 O O . GLN A 1 238 ? -16.664 -6.608 6.093 1.00 84.38 238 GLN A O 1
ATOM 1891 N N . ARG A 1 239 ? -15.201 -5.392 7.268 1.00 85.88 239 ARG A N 1
ATOM 1892 C CA . ARG A 1 239 ? -13.990 -5.912 6.638 1.00 85.88 239 ARG A CA 1
ATOM 1893 C C . ARG A 1 239 ? -12.864 -5.936 7.653 1.00 85.88 239 ARG A C 1
ATOM 1895 O O . ARG A 1 239 ? -12.891 -5.178 8.621 1.00 85.88 239 ARG A O 1
ATOM 1902 N N . ARG A 1 240 ? -11.840 -6.734 7.356 1.00 87.81 240 ARG A N 1
ATOM 1903 C CA . ARG A 1 240 ? -10.596 -6.688 8.112 1.00 87.81 240 ARG A CA 1
ATOM 1904 C C . ARG A 1 240 ? -9.947 -5.315 7.929 1.00 87.81 240 ARG A C 1
ATOM 1906 O O . ARG A 1 240 ? -9.727 -4.903 6.791 1.00 87.81 240 ARG A O 1
ATOM 1913 N N . VAL A 1 241 ? -9.675 -4.620 9.026 1.00 89.00 241 VAL A N 1
ATOM 1914 C CA . VAL A 1 241 ? -8.938 -3.354 9.054 1.00 89.00 241 VAL A CA 1
ATOM 1915 C C . VAL A 1 241 ? -7.760 -3.536 9.988 1.00 89.00 241 VAL A C 1
ATOM 1917 O O . VAL A 1 241 ? -7.945 -3.787 11.171 1.00 89.00 241 VAL A O 1
ATOM 1920 N N . VAL A 1 242 ? -6.560 -3.419 9.446 1.00 89.25 242 VAL A N 1
ATOM 1921 C CA . VAL A 1 242 ? -5.307 -3.448 10.180 1.00 89.25 242 VAL A CA 1
ATOM 1922 C C . VAL A 1 242 ? -4.702 -2.061 10.087 1.00 89.25 242 VAL A C 1
ATOM 1924 O O . VAL A 1 242 ? -4.573 -1.502 8.997 1.00 89.25 242 VAL A O 1
ATOM 1927 N N . PHE A 1 243 ? -4.306 -1.499 11.214 1.00 87.88 243 PHE A N 1
ATOM 1928 C CA . PHE A 1 243 ? -3.417 -0.354 11.193 1.00 87.88 243 PHE A CA 1
ATOM 1929 C C . PHE A 1 243 ? -2.233 -0.594 12.111 1.00 87.88 243 PHE A C 1
ATOM 1931 O O . PHE A 1 243 ? -2.320 -1.373 13.056 1.00 87.88 243 PHE A O 1
ATOM 1938 N N . SER A 1 244 ? -1.143 0.088 11.799 1.00 86.81 244 SER A N 1
ATOM 1939 C CA . SER A 1 244 ? 0.144 -0.064 12.452 1.00 86.81 244 SER A CA 1
ATOM 1940 C C . SER A 1 244 ? 0.707 1.320 12.750 1.00 86.81 244 SER A C 1
ATOM 1942 O O . SER A 1 244 ? 0.920 2.116 11.829 1.00 86.81 244 SER A O 1
ATOM 1944 N N . CYS A 1 245 ? 0.920 1.627 14.025 1.00 84.25 245 CYS A N 1
ATOM 1945 C CA . CYS A 1 245 ? 1.572 2.857 14.462 1.00 84.25 245 CYS A CA 1
ATOM 1946 C C . CYS A 1 245 ? 2.766 2.530 15.353 1.00 84.25 245 CYS A C 1
ATOM 1948 O O . CYS A 1 245 ? 2.808 1.496 16.016 1.00 84.25 245 CYS A O 1
ATOM 1950 N N . ARG A 1 246 ? 3.775 3.400 15.363 1.00 80.06 246 ARG A N 1
ATOM 1951 C CA . ARG A 1 246 ? 4.901 3.237 16.279 1.00 80.06 246 ARG A CA 1
ATOM 1952 C C . ARG A 1 246 ? 4.620 4.049 17.529 1.00 80.06 246 ARG A C 1
ATOM 1954 O O . ARG A 1 246 ? 4.646 5.275 17.480 1.00 80.06 246 ARG A O 1
ATOM 1961 N N . LEU A 1 247 ? 4.375 3.369 18.642 1.00 73.00 247 LEU A N 1
ATOM 1962 C CA . LEU A 1 247 ? 4.307 4.042 19.930 1.00 73.00 247 LEU A CA 1
ATOM 1963 C C . LEU A 1 247 ? 5.741 4.274 20.395 1.00 73.00 247 LEU A C 1
ATOM 1965 O O . LEU A 1 247 ? 6.557 3.353 20.459 1.00 73.00 247 LEU A O 1
ATOM 1969 N N . LYS A 1 248 ? 6.085 5.529 20.673 1.00 69.38 248 LYS A N 1
ATOM 1970 C CA . LYS A 1 248 ? 7.274 5.801 21.479 1.00 69.38 248 LYS A CA 1
ATOM 1971 C C . LYS A 1 248 ? 6.921 5.293 22.875 1.00 69.38 248 LYS A C 1
ATOM 1973 O O . LYS A 1 248 ? 5.880 5.698 23.383 1.00 69.38 248 LYS A O 1
ATOM 1978 N N . HIS A 1 249 ? 7.724 4.397 23.450 1.00 63.34 249 HIS A N 1
ATOM 1979 C CA . HIS A 1 249 ? 7.510 3.908 24.815 1.00 63.34 249 HIS A CA 1
ATOM 1980 C C . HIS A 1 249 ? 7.438 5.107 25.761 1.00 63.34 249 HIS A C 1
ATOM 1982 O O . HIS A 1 249 ? 8.443 5.764 26.030 1.00 63.34 249 HIS A O 1
ATOM 1988 N N . THR A 1 250 ? 6.218 5.444 26.148 1.00 66.19 250 THR A N 1
ATOM 1989 C CA . THR A 1 250 ? 5.843 6.653 26.869 1.00 66.19 250 THR A CA 1
ATOM 1990 C C . THR A 1 250 ? 4.722 6.269 27.816 1.00 66.19 250 THR A C 1
ATOM 1992 O O . THR A 1 250 ? 3.973 5.331 27.538 1.00 66.19 250 THR A O 1
ATOM 1995 N N . ASP A 1 251 ? 4.575 7.020 28.901 1.00 73.12 251 ASP A N 1
ATOM 1996 C CA . ASP A 1 251 ? 3.495 6.841 29.878 1.00 73.12 251 ASP A CA 1
ATOM 1997 C C . ASP A 1 251 ? 2.096 6.841 29.218 1.00 73.12 251 ASP A C 1
ATOM 1999 O O . ASP A 1 251 ? 1.149 6.250 29.732 1.00 73.12 251 ASP A O 1
ATOM 2003 N N . GLU A 1 252 ? 1.965 7.454 28.035 1.00 68.56 252 GLU A N 1
ATOM 2004 C CA . GLU A 1 252 ? 0.745 7.468 27.223 1.00 68.56 252 GLU A CA 1
ATOM 2005 C C . GLU A 1 252 ? 0.354 6.081 26.683 1.00 68.56 252 GLU A C 1
ATOM 2007 O O . GLU A 1 252 ? -0.837 5.776 26.599 1.00 68.56 252 GLU A O 1
ATOM 2012 N N . GLU A 1 253 ? 1.330 5.232 26.329 1.00 73.25 253 GLU A N 1
ATOM 2013 C CA . GLU A 1 253 ? 1.075 3.842 25.927 1.00 73.25 253 GLU A CA 1
ATOM 2014 C C . GLU A 1 253 ? 0.500 3.061 27.110 1.00 73.25 253 GLU A C 1
ATOM 2016 O O . GLU A 1 253 ? -0.548 2.429 26.978 1.00 73.25 253 GLU A O 1
ATOM 2021 N N . GLU A 1 254 ? 1.139 3.142 28.279 1.00 77.56 254 GLU A N 1
ATOM 2022 C CA . GLU A 1 254 ? 0.678 2.449 29.485 1.00 77.56 254 GLU A CA 1
ATOM 2023 C C . GLU A 1 254 ? -0.708 2.927 29.924 1.00 77.56 254 GLU A C 1
ATOM 2025 O O . GLU A 1 254 ? -1.572 2.111 30.253 1.00 77.56 254 GLU A O 1
ATOM 2030 N N . GLU A 1 255 ? -0.955 4.236 29.876 1.00 76.12 255 GLU A N 1
ATOM 2031 C CA . GLU A 1 255 ? -2.248 4.812 30.232 1.00 76.12 255 GLU A CA 1
ATOM 2032 C C . GLU A 1 255 ? -3.342 4.410 29.238 1.00 76.12 255 GLU A C 1
ATOM 2034 O O . GLU A 1 255 ? -4.458 4.099 29.649 1.00 76.12 255 GLU A O 1
ATOM 2039 N N . LEU A 1 256 ? -3.048 4.337 27.935 1.00 74.56 256 LEU A N 1
ATOM 2040 C CA . LEU A 1 256 ? -3.997 3.813 26.952 1.00 74.56 256 LEU A CA 1
ATOM 2041 C C . LEU A 1 256 ? -4.309 2.339 27.217 1.00 74.56 256 LEU A C 1
ATOM 2043 O O . LEU A 1 256 ? -5.482 1.950 27.228 1.00 74.56 256 LEU A O 1
ATOM 2047 N N . MET A 1 257 ? -3.265 1.535 27.431 1.00 76.56 257 MET A N 1
ATOM 2048 C CA . MET A 1 257 ? -3.410 0.109 27.698 1.00 76.56 257 MET A CA 1
ATOM 2049 C C . MET A 1 257 ? -4.250 -0.122 28.955 1.00 76.56 257 MET A C 1
ATOM 2051 O O . MET A 1 257 ? -5.163 -0.944 28.941 1.00 76.56 257 MET A O 1
ATOM 2055 N N . ARG A 1 258 ? -4.027 0.677 30.005 1.00 79.81 258 ARG A N 1
ATOM 2056 C CA . ARG A 1 258 ? -4.828 0.664 31.233 1.00 79.81 258 ARG A CA 1
ATOM 2057 C C . ARG A 1 258 ? -6.266 1.127 30.989 1.00 79.81 258 ARG A C 1
ATOM 2059 O O . ARG A 1 258 ? -7.199 0.437 31.385 1.00 79.81 258 ARG A O 1
ATOM 2066 N N . ARG A 1 259 ? -6.463 2.268 30.323 1.00 79.19 259 ARG A N 1
ATOM 2067 C CA . ARG A 1 259 ? -7.777 2.907 30.128 1.00 79.19 259 ARG A CA 1
ATOM 2068 C C . ARG A 1 259 ? -8.758 2.055 29.330 1.00 79.19 259 ARG A C 1
ATOM 2070 O O . ARG A 1 259 ? -9.959 2.134 29.575 1.00 79.19 259 ARG A O 1
ATOM 2077 N N . TYR A 1 260 ? -8.267 1.301 28.353 1.00 74.75 260 TYR A N 1
ATOM 2078 C CA . TYR A 1 260 ? -9.100 0.429 27.520 1.00 74.75 260 TYR A CA 1
ATOM 2079 C C . TYR A 1 260 ? -8.914 -1.056 27.838 1.00 74.75 260 TYR A C 1
ATOM 2081 O O . TYR A 1 260 ? -9.415 -1.901 27.096 1.00 74.75 260 TYR A O 1
ATOM 2089 N N . GLU A 1 261 ? -8.211 -1.365 28.934 1.00 77.06 261 GLU A N 1
ATOM 2090 C CA . GLU A 1 261 ? -7.898 -2.728 29.376 1.00 77.06 261 GLU A CA 1
ATOM 2091 C C . GLU A 1 261 ? -7.307 -3.591 28.255 1.00 77.06 261 GLU A C 1
ATOM 2093 O O . GLU A 1 261 ? -7.623 -4.782 28.109 1.00 77.06 261 GLU A O 1
ATOM 2098 N N . PHE A 1 262 ? -6.477 -2.962 27.422 1.00 74.62 262 PHE A N 1
ATOM 2099 C CA . PHE A 1 262 ? -5.755 -3.633 26.365 1.00 74.62 262 PHE A CA 1
ATOM 2100 C C . PHE A 1 262 ? -4.715 -4.540 26.999 1.00 74.62 262 PHE A C 1
ATOM 2102 O O . PHE A 1 262 ? -3.732 -4.102 27.584 1.00 74.62 262 PHE A O 1
ATOM 2109 N N . GLU A 1 263 ? -4.945 -5.835 26.860 1.00 71.94 263 GLU A N 1
ATOM 2110 C CA . GLU A 1 263 ? -3.958 -6.852 27.172 1.00 71.94 263 GLU A CA 1
ATOM 2111 C C . GLU A 1 263 ? -3.411 -7.397 25.857 1.00 71.94 263 GLU A C 1
ATOM 2113 O O . GLU A 1 263 ? -4.128 -7.537 24.859 1.00 71.94 263 GLU A O 1
ATOM 2118 N N . HIS A 1 264 ? -2.119 -7.703 25.849 1.00 70.00 264 HIS A N 1
ATOM 2119 C CA . HIS A 1 264 ? -1.462 -8.265 24.681 1.00 70.00 264 HIS A CA 1
ATOM 2120 C C . HIS A 1 264 ? -2.166 -9.571 24.268 1.00 70.00 264 HIS A C 1
ATOM 2122 O O . HIS A 1 264 ? -2.375 -10.447 25.104 1.00 70.00 264 HIS A O 1
ATOM 2128 N N . TRP A 1 265 ? -2.551 -9.692 22.991 1.00 70.75 265 TRP A N 1
ATOM 2129 C CA . TRP A 1 265 ? -3.323 -10.819 22.429 1.00 70.75 265 TRP A CA 1
ATOM 2130 C C . TRP A 1 265 ? -4.782 -10.955 22.882 1.00 70.75 265 TRP A C 1
ATOM 2132 O O . TRP A 1 265 ? -5.477 -11.853 22.392 1.00 70.75 265 TRP A O 1
ATOM 2142 N N . LYS A 1 266 ? -5.288 -10.070 23.748 1.00 83.69 266 LYS A N 1
ATOM 2143 C CA . LYS A 1 266 ? -6.702 -10.083 24.130 1.00 83.69 266 LYS A CA 1
ATOM 2144 C C . LYS A 1 266 ? -7.574 -9.741 22.931 1.00 83.69 266 LYS A C 1
ATOM 2146 O O . LYS A 1 266 ? -7.270 -8.861 22.122 1.00 83.69 266 LYS A O 1
ATOM 2151 N N . VAL A 1 267 ? -8.662 -10.494 22.809 1.00 87.62 267 VAL A N 1
ATOM 2152 C CA . VAL A 1 267 ? -9.656 -10.317 21.757 1.00 87.62 267 VAL A CA 1
ATOM 2153 C C . VAL A 1 267 ? -10.830 -9.551 22.343 1.00 87.62 267 VAL A C 1
ATOM 2155 O O . VAL A 1 267 ? -11.477 -10.011 23.280 1.00 87.62 267 VAL A O 1
ATOM 2158 N N . PHE A 1 268 ? -11.115 -8.391 21.773 1.00 88.38 268 PHE A N 1
ATOM 2159 C CA . PHE A 1 268 ? -12.273 -7.582 22.123 1.00 88.38 268 PHE A CA 1
ATOM 2160 C C . PHE A 1 268 ? -13.413 -7.909 21.179 1.00 88.38 268 PHE A C 1
ATOM 2162 O O . PHE A 1 268 ? -13.217 -7.966 19.969 1.00 88.38 268 PHE A O 1
ATOM 2169 N N . HIS A 1 269 ? -14.613 -8.091 21.713 1.00 90.25 269 HIS A N 1
ATOM 2170 C CA . HIS A 1 269 ? -15.800 -8.340 20.906 1.00 90.25 269 HIS A CA 1
ATOM 2171 C C . HIS A 1 269 ? -16.596 -7.051 20.726 1.00 90.25 269 HIS A C 1
ATOM 2173 O O . HIS A 1 269 ? -16.824 -6.302 21.674 1.00 90.25 269 HIS A O 1
ATOM 2179 N N . HIS A 1 270 ? -17.022 -6.788 19.495 1.00 92.62 270 HIS A N 1
ATOM 2180 C CA . HIS A 1 270 ? -17.920 -5.683 19.200 1.00 92.62 270 HIS A CA 1
ATOM 2181 C C . HIS A 1 270 ? -19.300 -5.955 19.813 1.00 92.62 270 HIS A C 1
ATOM 2183 O O . HIS A 1 270 ? -19.757 -7.099 19.821 1.00 92.62 270 HIS A O 1
ATOM 2189 N N . LYS A 1 271 ? -20.030 -4.906 20.212 1.00 90.94 271 LYS A N 1
ATOM 2190 C CA . LYS A 1 271 ? -21.391 -5.025 20.775 1.00 90.94 271 LYS A CA 1
ATOM 2191 C C . LYS A 1 271 ? -22.403 -5.717 19.849 1.00 90.94 271 LYS A C 1
ATOM 2193 O O . LYS A 1 271 ? -23.406 -6.236 20.318 1.00 90.94 271 LYS A O 1
ATOM 2198 N N . SER A 1 272 ? -22.145 -5.739 18.537 1.00 89.38 272 SER A N 1
ATOM 2199 C CA . SER A 1 272 ? -22.973 -6.466 17.559 1.00 89.38 272 SER A CA 1
ATOM 2200 C C . SER A 1 272 ? -22.789 -7.986 17.601 1.00 89.38 272 SER A C 1
ATOM 2202 O O . SER A 1 272 ? -23.520 -8.700 16.920 1.00 89.38 272 SER A O 1
ATOM 2204 N N . GLY A 1 273 ? -21.763 -8.484 18.298 1.00 87.56 273 GLY A N 1
ATOM 2205 C CA . GLY A 1 273 ? -21.355 -9.890 18.292 1.00 87.56 273 GLY A CA 1
ATOM 2206 C C . GLY A 1 273 ? -20.676 -10.361 16.999 1.00 87.56 273 GLY A C 1
ATOM 2207 O O . GLY A 1 273 ? -20.180 -11.481 16.957 1.00 87.56 273 GLY A O 1
ATOM 2208 N N . ARG A 1 274 ? -20.628 -9.531 15.944 1.00 84.12 274 ARG A N 1
ATOM 2209 C CA . ARG A 1 274 ? -20.059 -9.902 14.631 1.00 84.12 274 ARG A CA 1
ATOM 2210 C C . ARG A 1 274 ? -18.619 -9.449 14.419 1.00 84.12 274 ARG A C 1
ATOM 2212 O O . ARG A 1 274 ? -17.928 -10.052 13.611 1.00 84.12 274 ARG A O 1
ATOM 2219 N N . GLY A 1 275 ? -18.199 -8.394 15.112 1.00 87.00 275 GLY A N 1
ATOM 2220 C CA . GLY A 1 275 ? -16.855 -7.835 14.995 1.00 87.00 275 GLY A CA 1
ATOM 2221 C C . GLY A 1 275 ? -15.958 -8.258 16.152 1.00 87.00 275 GLY A C 1
ATOM 2222 O O . GLY A 1 275 ? -16.423 -8.421 17.282 1.00 87.00 275 GLY A O 1
ATOM 2223 N N . ARG A 1 276 ? -14.661 -8.368 15.895 1.00 90.75 276 ARG A N 1
ATOM 2224 C CA . ARG A 1 276 ? -13.616 -8.542 16.903 1.00 90.75 276 ARG A CA 1
ATOM 2225 C C . ARG A 1 276 ? -12.460 -7.586 16.648 1.00 90.75 276 ARG A C 1
ATOM 2227 O O . ARG A 1 276 ? -12.152 -7.290 15.497 1.00 90.75 276 ARG A O 1
ATOM 2234 N N . ALA A 1 277 ? -11.803 -7.151 17.712 1.00 88.62 277 ALA A N 1
ATOM 2235 C CA . ALA A 1 277 ? -10.577 -6.382 17.639 1.00 88.62 277 ALA A CA 1
ATOM 2236 C C . ALA A 1 277 ? -9.451 -7.095 18.390 1.00 88.62 277 ALA A C 1
ATOM 2238 O O . ALA A 1 277 ? -9.686 -7.731 19.418 1.00 88.62 277 ALA A O 1
ATOM 2239 N N . LYS A 1 278 ? -8.234 -7.009 17.864 1.00 88.44 278 LYS A N 1
ATOM 2240 C CA . LYS A 1 278 ? -7.022 -7.537 18.485 1.00 88.44 278 LYS A CA 1
ATOM 2241 C C . LYS A 1 278 ? -5.945 -6.478 18.464 1.00 88.44 278 LYS A C 1
ATOM 2243 O O . LYS A 1 278 ? -5.848 -5.720 17.502 1.00 88.44 278 LYS A O 1
ATOM 2248 N N . ILE A 1 279 ? -5.147 -6.471 19.519 1.00 82.00 279 ILE A N 1
ATOM 2249 C CA . ILE A 1 279 ? -4.058 -5.526 19.693 1.00 82.00 279 ILE A CA 1
ATOM 2250 C C . ILE A 1 279 ? -2.777 -6.311 19.908 1.00 82.00 279 ILE A C 1
ATOM 2252 O O . ILE A 1 279 ? -2.709 -7.219 20.744 1.00 82.00 279 ILE A O 1
ATOM 2256 N N . PHE A 1 280 ? -1.762 -5.946 19.139 1.00 82.56 280 PHE A N 1
ATOM 2257 C CA . PHE A 1 280 ? -0.449 -6.557 19.191 1.00 82.56 280 PHE A CA 1
ATOM 2258 C C . PHE A 1 280 ? 0.589 -5.450 19.308 1.00 82.56 280 PHE A C 1
ATOM 2260 O O . PHE A 1 280 ? 0.527 -4.458 18.593 1.00 82.56 280 PHE A O 1
ATOM 2267 N N . ASN A 1 281 ? 1.559 -5.631 20.196 1.00 75.44 281 ASN A N 1
ATOM 2268 C CA . ASN A 1 281 ? 2.780 -4.842 20.189 1.00 75.44 281 ASN A CA 1
ATOM 2269 C C . ASN A 1 281 ? 3.907 -5.747 19.688 1.00 75.44 281 ASN A C 1
ATOM 2271 O O . ASN A 1 281 ? 4.293 -6.700 20.366 1.00 75.44 281 ASN A O 1
ATOM 2275 N N . THR A 1 282 ? 4.406 -5.476 18.486 1.00 72.69 282 THR A N 1
ATOM 2276 C CA . THR A 1 282 ? 5.528 -6.204 17.897 1.00 72.69 282 THR A CA 1
ATOM 2277 C C . THR A 1 282 ? 6.704 -5.253 17.747 1.00 72.69 282 THR A C 1
ATOM 2279 O O . THR A 1 282 ? 6.727 -4.419 16.847 1.00 72.69 282 THR A O 1
ATOM 2282 N N . ARG A 1 283 ? 7.726 -5.398 18.602 1.00 70.50 283 ARG A N 1
ATOM 2283 C CA . ARG A 1 283 ? 8.975 -4.609 18.527 1.00 70.50 283 ARG A CA 1
ATOM 2284 C C . ARG A 1 283 ? 8.737 -3.084 18.567 1.00 70.50 283 ARG A C 1
ATOM 2286 O O . ARG A 1 283 ? 9.385 -2.340 17.829 1.00 70.50 283 ARG A O 1
ATOM 2293 N N . GLY A 1 284 ? 7.806 -2.625 19.408 1.00 68.44 284 GLY A N 1
ATOM 2294 C CA . GLY A 1 284 ? 7.459 -1.204 19.550 1.00 68.44 284 GLY A CA 1
ATOM 2295 C C . GLY A 1 284 ? 6.533 -0.675 18.450 1.00 68.44 284 GLY A C 1
ATOM 2296 O O . GLY A 1 284 ? 6.363 0.534 18.309 1.00 68.44 284 GLY A O 1
ATOM 2297 N N . VAL A 1 285 ? 5.961 -1.568 17.642 1.00 74.00 285 VAL A N 1
ATOM 2298 C CA . VAL A 1 285 ? 4.907 -1.254 16.680 1.00 74.00 285 VAL A CA 1
ATOM 2299 C C . VAL A 1 285 ? 3.594 -1.789 17.227 1.00 74.00 285 VAL A C 1
ATOM 2301 O O . VAL A 1 285 ? 3.478 -2.976 17.526 1.00 74.00 285 VAL A O 1
ATOM 2304 N N . PHE A 1 286 ? 2.629 -0.896 17.376 1.00 76.06 286 PHE A N 1
ATOM 2305 C CA . PHE A 1 286 ? 1.292 -1.173 17.855 1.00 76.06 286 PHE A CA 1
ATOM 2306 C C . PHE A 1 286 ? 0.378 -1.421 16.659 1.00 76.06 286 PHE A C 1
ATOM 2308 O O . PHE A 1 286 ? 0.051 -0.511 15.893 1.00 76.06 286 PHE A O 1
ATOM 2315 N N . ASP A 1 287 ? -0.006 -2.680 16.495 1.00 80.25 287 ASP A N 1
ATOM 2316 C CA . ASP A 1 287 ? -0.916 -3.133 15.461 1.00 80.25 287 ASP A CA 1
ATOM 2317 C C . ASP A 1 287 ? -2.300 -3.352 16.064 1.00 80.25 287 ASP A C 1
ATOM 2319 O O . ASP A 1 287 ? -2.458 -4.071 17.055 1.00 80.25 287 ASP A O 1
ATOM 2323 N N . VAL A 1 288 ? -3.320 -2.782 15.429 1.00 80.00 288 VAL A N 1
ATOM 2324 C CA . VAL A 1 288 ? -4.715 -3.065 15.765 1.00 80.00 288 VAL A CA 1
ATOM 2325 C C . VAL A 1 288 ? -5.399 -3.656 14.557 1.00 80.00 288 VAL A C 1
ATOM 2327 O O . VAL A 1 288 ? -5.402 -3.081 13.469 1.00 80.00 288 VAL A O 1
ATOM 2330 N N . GLU A 1 289 ? -6.002 -4.814 14.772 1.00 85.62 289 GLU A N 1
ATOM 2331 C CA . GLU A 1 289 ? -6.771 -5.531 13.775 1.00 85.62 289 GLU A CA 1
ATOM 2332 C C . GLU A 1 289 ? -8.234 -5.578 14.194 1.00 85.62 289 GLU A C 1
ATOM 2334 O O . GLU A 1 289 ? -8.557 -6.171 15.216 1.00 85.62 289 GLU A O 1
ATOM 2339 N N . PHE A 1 290 ? -9.119 -5.033 13.369 1.00 84.44 290 PHE A N 1
ATOM 2340 C CA . PHE A 1 290 ? -10.559 -5.249 13.432 1.00 84.44 290 PHE A CA 1
ATOM 2341 C C . PHE A 1 290 ? -10.950 -6.280 12.375 1.00 84.44 290 PHE A C 1
ATOM 2343 O O . PHE A 1 290 ? -10.438 -6.222 11.259 1.00 84.44 290 PHE A O 1
ATOM 2350 N N . SER A 1 291 ? -11.848 -7.211 12.689 1.00 81.25 291 SER A N 1
ATOM 2351 C CA . SER A 1 291 ? -12.365 -8.221 11.748 1.00 81.25 291 SER A CA 1
ATOM 2352 C C . SER A 1 291 ? -13.785 -8.639 12.068 1.00 81.25 291 SER A C 1
ATOM 2354 O O . SER A 1 291 ? -14.200 -8.392 13.221 1.00 81.25 291 SER A O 1
#

Secondary structure (DSSP, 8-state):
-PPPPHHHHHHHHHTS-HHHHHHHHT-------STT----GGGHHHHHHHHHHHHTEEEEEEEEE-SSSSEEEEEESS-HHHHHH-SEEEEEEEEESS--SS--EEEEHHHHHTT--EEEEEEES-BSTHHHHTTS-GGG-SEEEEES-EES-HHHHHHHHHHHHTSTT--EEEEES-EESS--SSPBP-HHHHHHHHHH-SS--EEEEES-SSBPPP-HHHHHHHHHHHHHSSS--SS-EEEEEE--SSHHHHHHHHHTT--TTPEEEPTTSS-EEEEEEETTEEEEEE-